Protein AF-A0A0X3PF46-F1 (afdb_monomer)

Mean predicted aligned error: 11.23 Å

Nearest PDB structures (foldseek):
  5nkk-assembly1_A  TM=7.892E-01  e=3.252E-09  Caenorhabditis elegans
  6syt-assembly1_B  TM=8.519E-01  e=9.024E-09  Homo sapiens
  7pw5-assembly1_B  TM=8.215E-01  e=1.602E-08  Homo sapiens
  6l54-assembly1_B  TM=8.457E-01  e=4.446E-08  Homo sapiens
  6z3r-assembly1_B  TM=7.872E-01  e=9.559E-08  Homo sapiens

pLDDT: mean 72.91, std 14.61, range [31.03, 90.81]

Organism: Schistocephalus solidus (NCBI:txid70667)

InterPro domains:
  IPR019354 Nonsense-mediated mRNA decay factor SMG8-like [PF10220] (26-188)
  IPR019354 Nonsense-mediated mRNA decay factor SMG8-like [PTHR13091] (25-186)

Structure (mmCIF, N/CA/C/O backbone):
data_AF-A0A0X3PF46-F1
#
_entry.id   AF-A0A0X3PF46-F1
#
loop_
_atom_site.group_PDB
_atom_site.id
_atom_site.type_symbol
_atom_site.label_atom_id
_atom_site.label_alt_id
_atom_site.label_comp_id
_atom_site.label_asym_id
_atom_site.label_entity_id
_atom_site.label_seq_id
_atom_site.pdbx_PDB_ins_code
_atom_site.Cartn_x
_atom_site.Cartn_y
_atom_site.Cartn_z
_atom_site.occupancy
_atom_site.B_iso_or_equiv
_atom_site.auth_seq_id
_atom_site.auth_comp_id
_atom_site.auth_asym_id
_atom_site.auth_atom_id
_atom_site.pdbx_PDB_model_num
ATOM 1 N N . MET A 1 1 ? -2.002 29.383 -2.198 1.00 31.03 1 MET A N 1
ATOM 2 C CA . MET A 1 1 ? -3.405 28.992 -1.943 1.00 31.03 1 MET A CA 1
ATOM 3 C C . MET A 1 1 ? -3.390 27.573 -1.403 1.00 31.03 1 MET A C 1
ATOM 5 O O . MET A 1 1 ? -2.895 26.698 -2.099 1.00 31.03 1 MET A O 1
ATOM 9 N N . ALA A 1 2 ? -3.803 27.368 -0.151 1.00 35.34 2 ALA A N 1
ATOM 10 C CA . ALA A 1 2 ? -3.813 26.045 0.469 1.00 35.34 2 ALA A CA 1
ATOM 11 C C . ALA A 1 2 ? -4.861 25.172 -0.231 1.00 35.34 2 ALA A C 1
ATOM 13 O O . ALA A 1 2 ? -6.044 25.511 -0.248 1.00 35.34 2 ALA A O 1
ATOM 14 N N . THR A 1 3 ? -4.416 24.088 -0.859 1.00 41.53 3 THR A N 1
ATOM 15 C CA . THR A 1 3 ? -5.296 23.067 -1.423 1.00 41.53 3 THR A CA 1
ATOM 16 C C . THR A 1 3 ? -6.167 22.500 -0.299 1.00 41.53 3 THR A C 1
ATOM 18 O O . THR A 1 3 ? -5.638 22.190 0.771 1.00 41.53 3 THR A O 1
ATOM 21 N N . PRO A 1 4 ? -7.490 22.373 -0.490 1.00 45.03 4 PRO A N 1
ATOM 22 C CA . PRO A 1 4 ? -8.362 21.807 0.532 1.00 45.03 4 PRO A CA 1
ATOM 23 C C . PRO A 1 4 ? -7.879 20.398 0.899 1.00 45.03 4 PRO A C 1
ATOM 25 O O . PRO A 1 4 ? -7.810 19.510 0.051 1.00 45.03 4 PRO A O 1
ATOM 28 N N . ALA A 1 5 ? -7.525 20.203 2.174 1.00 50.03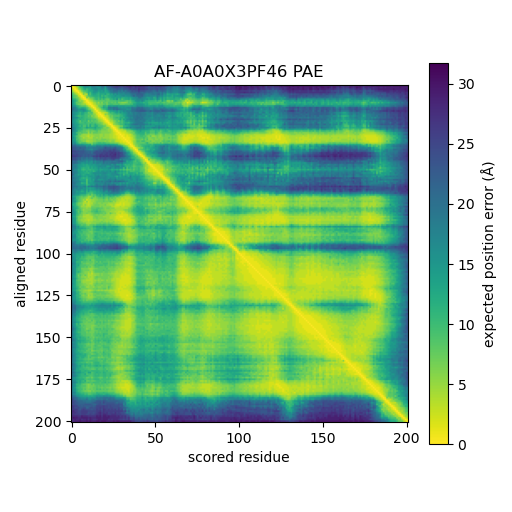 5 ALA A N 1
ATOM 29 C CA . ALA A 1 5 ? -7.005 18.936 2.696 1.00 50.03 5 ALA A CA 1
ATOM 30 C C . ALA A 1 5 ? -8.032 17.790 2.615 1.00 50.03 5 ALA A C 1
ATOM 32 O O . ALA A 1 5 ? -7.656 16.622 2.667 1.00 50.03 5 ALA A O 1
ATOM 33 N N . TYR A 1 6 ? -9.318 18.128 2.465 1.00 50.69 6 TYR A N 1
ATOM 34 C CA . TYR A 1 6 ? -10.429 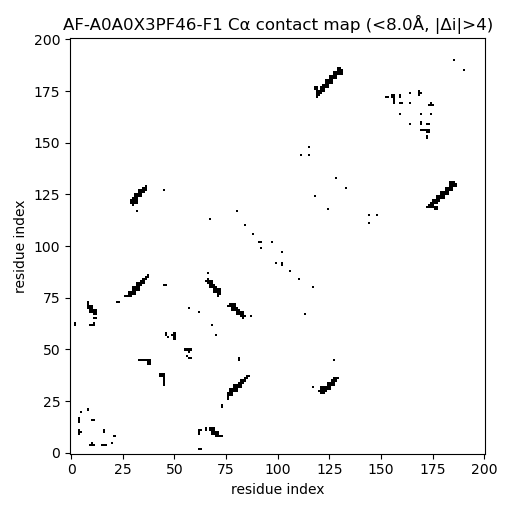17.194 2.353 1.00 50.69 6 TYR A CA 1
ATOM 35 C C . TYR A 1 6 ? -11.394 17.625 1.240 1.00 50.69 6 TYR A C 1
ATOM 37 O O . TYR A 1 6 ? -12.038 18.669 1.338 1.00 50.69 6 TYR A O 1
ATOM 45 N N . CYS A 1 7 ? -11.524 16.808 0.192 1.00 56.03 7 CYS A N 1
ATOM 46 C CA . CYS A 1 7 ? -12.483 17.024 -0.898 1.00 56.03 7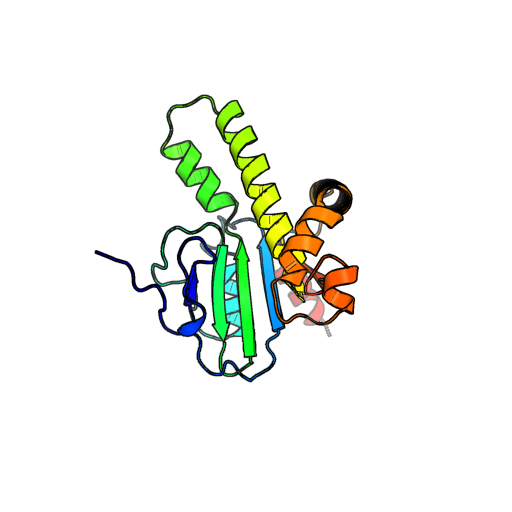 CYS A CA 1
ATOM 47 C C . CYS A 1 7 ? -13.290 15.752 -1.150 1.00 56.03 7 CYS A C 1
ATOM 49 O O . CYS A 1 7 ? -12.811 14.827 -1.806 1.00 56.03 7 CYS A O 1
ATOM 51 N N . GLY A 1 8 ? -14.518 15.698 -0.624 1.00 59.69 8 GLY A N 1
AT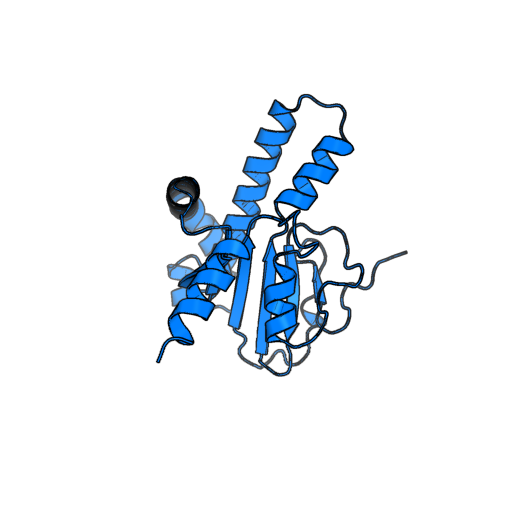OM 52 C CA . GLY A 1 8 ? -15.454 14.600 -0.889 1.00 59.69 8 GLY A CA 1
ATOM 53 C C . GLY A 1 8 ? -14.922 13.218 -0.490 1.00 59.69 8 GLY A C 1
ATOM 54 O O . GLY A 1 8 ? -15.038 12.281 -1.273 1.00 59.69 8 GLY A O 1
ATOM 55 N N . GLY A 1 9 ? -14.281 13.101 0.680 1.00 60.66 9 GLY A N 1
ATOM 56 C CA . GLY A 1 9 ? -13.688 11.846 1.166 1.00 60.66 9 GLY A CA 1
ATOM 57 C C . GLY A 1 9 ? -12.203 11.667 0.841 1.00 60.66 9 GLY A C 1
ATOM 58 O O . GLY A 1 9 ? -11.569 10.778 1.398 1.00 60.6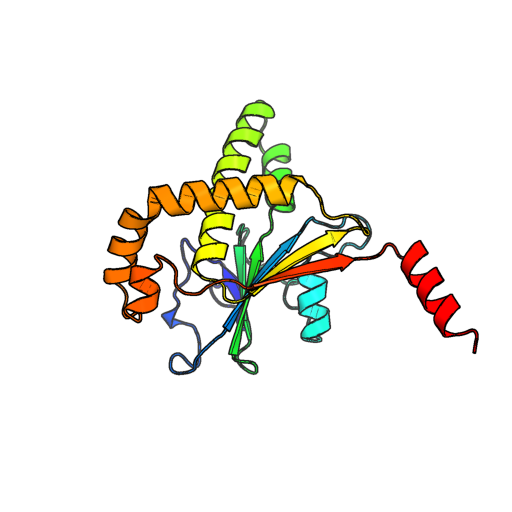6 9 GLY A O 1
ATOM 59 N N . ARG A 1 10 ? -11.619 12.497 -0.027 1.00 69.81 10 ARG A N 1
ATOM 60 C CA . ARG A 1 10 ? -10.208 12.392 -0.436 1.00 69.81 10 ARG A CA 1
ATOM 61 C C . ARG A 1 10 ? -9.290 13.087 0.550 1.00 69.81 10 ARG A C 1
ATOM 63 O O . ARG A 1 10 ? -9.638 14.162 1.036 1.00 69.81 10 ARG A O 1
ATOM 70 N N . PHE A 1 11 ? -8.120 12.508 0.781 1.00 69.38 11 PHE A N 1
ATOM 71 C CA . PHE A 1 11 ? -7.109 13.090 1.644 1.00 69.38 11 PHE A CA 1
ATOM 72 C C . PHE A 1 11 ? -5.688 12.681 1.250 1.00 69.38 11 PHE A C 1
ATOM 74 O O . PHE A 1 11 ? -5.465 11.524 0.894 1.00 69.38 11 PHE A O 1
ATOM 81 N N . PRO A 1 12 ? -4.699 13.584 1.333 1.00 65.44 12 PRO A N 1
ATOM 82 C CA . PRO A 1 12 ? -3.305 13.174 1.262 1.00 65.44 12 PRO A CA 1
ATOM 83 C C . PRO A 1 12 ? -2.958 12.392 2.534 1.00 65.44 12 PRO A C 1
ATOM 85 O O . PRO A 1 12 ? -3.294 12.804 3.639 1.00 65.44 12 PRO A O 1
ATOM 88 N N . VAL A 1 13 ? -2.280 11.256 2.415 1.00 65.19 13 VAL A N 1
ATOM 89 C CA . VAL A 1 13 ? -1.640 10.641 3.591 1.00 65.19 13 VAL A CA 1
ATOM 90 C C . VAL A 1 13 ? -0.437 11.529 3.968 1.00 65.19 13 VAL A C 1
ATOM 92 O O . VAL A 1 13 ? 0.139 12.114 3.054 1.00 65.19 13 VAL A O 1
ATOM 95 N N . PRO A 1 14 ? -0.111 11.715 5.270 1.00 56.75 14 PRO A N 1
ATOM 96 C CA . PRO A 1 14 ? 0.851 12.674 5.830 1.00 56.75 14 PRO A CA 1
ATOM 97 C C . PRO A 1 14 ? 1.986 13.183 4.918 1.00 56.75 14 PRO A C 1
ATOM 99 O O . PRO A 1 14 ? 2.581 12.407 4.171 1.00 56.75 14 PRO A O 1
ATOM 102 N N . PRO A 1 15 ? 2.344 14.478 5.053 1.00 47.72 15 PRO A N 1
ATOM 103 C CA . PRO A 1 15 ? 2.563 15.060 6.385 1.00 47.72 15 PRO A CA 1
ATOM 104 C C . PRO A 1 15 ? 1.459 15.960 6.975 1.00 47.72 15 PRO A C 1
ATOM 106 O O . PRO A 1 15 ? 1.610 16.363 8.120 1.00 47.72 15 PRO A O 1
ATOM 109 N N . ALA A 1 16 ? 0.352 16.268 6.287 1.00 52.47 16 ALA A N 1
ATOM 110 C CA . ALA A 1 16 ? -0.551 17.348 6.735 1.00 52.47 16 ALA A CA 1
ATOM 111 C C . ALA A 1 16 ? -2.059 17.027 6.725 1.00 52.47 16 ALA A C 1
ATOM 113 O O . ALA A 1 16 ? -2.867 17.921 6.477 1.00 52.47 16 ALA A O 1
ATOM 114 N N . PHE A 1 17 ? -2.468 15.777 6.967 1.00 58.25 17 PHE A N 1
ATOM 115 C CA . PHE A 1 17 ? -3.898 15.450 7.014 1.00 58.25 17 PHE A CA 1
ATOM 116 C C . PHE A 1 17 ? -4.443 15.317 8.431 1.00 58.25 17 PHE A C 1
ATOM 118 O O . PHE A 1 17 ? -3.982 14.491 9.221 1.00 58.25 17 PHE A O 1
ATOM 125 N N . ASP A 1 18 ? -5.461 16.126 8.719 1.00 58.38 18 ASP A N 1
ATOM 126 C CA . ASP A 1 18 ? -6.194 16.092 9.972 1.00 58.38 18 ASP A CA 1
ATOM 127 C C . ASP A 1 18 ? -7.323 15.052 9.910 1.00 58.38 18 ASP A C 1
ATOM 129 O O . ASP A 1 18 ? -8.396 15.275 9.342 1.00 58.38 18 ASP A O 1
ATOM 133 N N . PHE A 1 19 ? -7.091 13.900 10.542 1.00 61.47 19 PHE A N 1
ATOM 134 C CA . PHE A 1 19 ? -8.082 12.831 10.674 1.00 61.47 19 PHE A CA 1
ATOM 135 C C . PHE A 1 19 ? -9.326 13.253 11.483 1.00 61.47 19 PHE A C 1
ATOM 137 O O . PHE A 1 19 ? -10.338 12.548 11.458 1.00 61.47 19 PHE A O 1
ATOM 144 N N . VAL A 1 20 ? -9.307 14.408 12.168 1.00 59.00 20 VAL A N 1
ATOM 145 C CA . VAL A 1 20 ? -10.488 14.988 12.830 1.00 59.00 20 VAL A CA 1
ATOM 146 C C . VAL A 1 20 ? -11.565 15.379 11.811 1.00 59.00 20 VAL A C 1
ATOM 148 O O . VAL A 1 20 ? -12.743 15.384 12.176 1.00 59.00 20 VAL A O 1
ATOM 151 N N . LEU A 1 21 ? -11.198 15.618 10.549 1.00 60.66 21 LEU A N 1
ATOM 152 C CA . LEU A 1 21 ? -12.120 15.980 9.468 1.00 60.66 21 LEU A CA 1
ATOM 153 C C . LEU A 1 21 ? -12.899 14.788 8.890 1.00 60.66 21 LEU A C 1
ATOM 155 O O . LEU A 1 21 ? -13.849 14.994 8.134 1.00 60.66 21 LEU A O 1
ATOM 159 N N . LEU A 1 22 ? -12.533 13.544 9.225 1.00 64.44 22 LEU A N 1
ATOM 160 C CA . LEU A 1 22 ? -13.244 12.374 8.710 1.00 64.44 22 LEU A CA 1
ATOM 161 C C . LEU A 1 22 ? -14.614 12.207 9.399 1.00 64.44 22 LEU A C 1
ATOM 163 O O . LEU A 1 22 ? -14.687 12.181 10.636 1.00 64.44 22 LEU A O 1
ATOM 167 N N . PRO A 1 23 ? -15.708 12.055 8.630 1.00 61.94 23 PRO A N 1
ATOM 168 C CA . PRO A 1 23 ? -17.024 11.758 9.187 1.00 61.94 23 PRO A CA 1
ATOM 169 C C . PRO A 1 23 ? -17.068 10.331 9.770 1.00 61.94 23 PRO A C 1
ATOM 171 O O . PRO A 1 23 ? -16.300 9.462 9.372 1.00 61.94 23 PRO A O 1
ATOM 174 N N . LEU A 1 24 ? -17.993 10.071 10.705 1.00 64.88 24 LEU A N 1
ATOM 175 C CA . LEU A 1 24 ? -18.288 8.731 11.260 1.00 64.88 24 LEU A CA 1
ATOM 176 C C . LEU A 1 24 ? -17.134 8.033 12.026 1.00 64.88 24 LEU A C 1
ATOM 178 O O . LEU A 1 24 ? -16.982 6.816 11.955 1.00 64.88 24 LEU A O 1
ATOM 182 N N . LYS A 1 25 ? -16.390 8.781 12.854 1.00 65.75 25 LYS A N 1
ATOM 183 C CA . LYS A 1 25 ? -15.233 8.315 13.663 1.00 65.75 25 LYS A CA 1
ATOM 184 C C . LYS A 1 25 ? -15.459 7.072 14.536 1.00 65.75 25 LYS A C 1
ATOM 186 O O . LYS A 1 25 ? -14.502 6.416 14.929 1.00 65.75 25 LYS A O 1
ATOM 191 N N . THR A 1 26 ? -16.704 6.773 14.892 1.00 67.38 26 THR A N 1
ATOM 192 C CA . THR A 1 26 ? -17.061 5.653 15.778 1.00 67.38 26 THR A CA 1
ATOM 193 C C . THR A 1 26 ? -17.240 4.330 15.039 1.00 67.38 26 THR A C 1
ATOM 195 O O . THR A 1 26 ? -17.328 3.279 15.676 1.00 67.38 26 THR A O 1
ATOM 198 N N . LYS A 1 27 ? -17.305 4.348 13.703 1.00 74.12 27 LYS A N 1
ATOM 199 C CA . LYS A 1 27 ? -17.489 3.139 12.903 1.00 74.12 27 LYS A CA 1
ATOM 200 C C . LYS A 1 27 ? -16.153 2.466 12.607 1.00 74.12 27 LYS A C 1
ATOM 202 O O . LYS A 1 27 ? -15.134 3.110 12.377 1.00 74.12 27 LYS A O 1
ATOM 207 N N . LYS A 1 28 ? -16.173 1.132 12.605 1.00 79.62 28 LYS A N 1
ATOM 208 C CA . LYS A 1 28 ? -15.028 0.324 12.181 1.00 79.62 28 LYS A CA 1
ATOM 209 C C . LYS A 1 28 ? -14.858 0.474 10.672 1.00 79.62 28 LYS A C 1
ATOM 211 O O . LYS A 1 28 ? -15.825 0.304 9.934 1.00 79.62 28 LYS A O 1
ATOM 216 N N . VAL A 1 29 ? -13.632 0.743 10.245 1.00 83.00 29 VAL A N 1
ATOM 217 C CA . VAL A 1 29 ? -13.265 0.910 8.836 1.00 83.00 29 VAL A CA 1
ATOM 218 C C . VAL A 1 29 ? -12.251 -0.149 8.426 1.00 83.00 29 VAL A C 1
ATOM 220 O O . VAL A 1 29 ? -11.429 -0.572 9.242 1.00 83.00 29 VAL A O 1
ATOM 223 N N . ALA A 1 30 ? -12.290 -0.568 7.163 1.00 85.44 30 ALA A N 1
ATOM 224 C CA . ALA A 1 30 ? -11.242 -1.400 6.582 1.00 85.44 30 ALA A CA 1
ATOM 225 C C . ALA A 1 30 ? -10.363 -0.568 5.644 1.00 85.44 30 ALA A C 1
ATOM 227 O O . ALA A 1 30 ? -10.850 0.272 4.891 1.00 85.44 30 ALA A O 1
ATOM 228 N N . VAL A 1 31 ?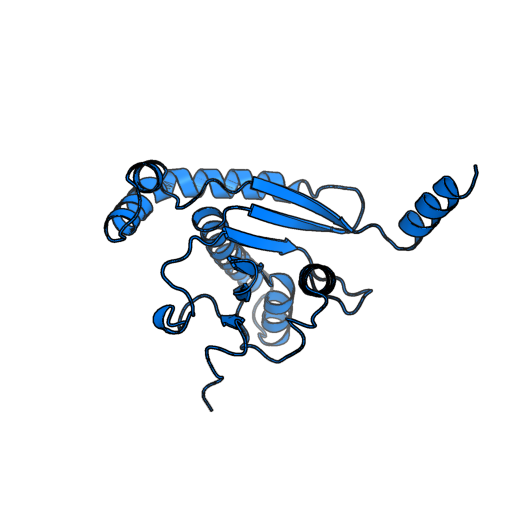 -9.055 -0.818 5.699 1.00 87.00 31 VAL A N 1
ATOM 229 C CA . VAL A 1 31 ? -8.051 -0.101 4.902 1.00 87.00 31 VAL A CA 1
ATOM 230 C C . VAL A 1 31 ? -7.568 -1.004 3.773 1.00 87.00 31 VAL A C 1
ATOM 232 O O . VAL A 1 31 ? -7.070 -2.106 4.027 1.00 87.00 31 VAL A O 1
ATOM 235 N N . VAL A 1 32 ? -7.717 -0.528 2.543 1.00 87.88 32 VAL A N 1
ATOM 236 C CA . VAL A 1 32 ? -7.342 -1.208 1.306 1.00 87.88 32 VAL A CA 1
ATOM 237 C C . VAL A 1 32 ? -6.272 -0.379 0.606 1.00 87.88 32 VAL A C 1
ATOM 239 O O . VAL A 1 32 ? -6.548 0.707 0.103 1.00 87.88 32 VAL A O 1
ATOM 242 N N . SER A 1 33 ? -5.048 -0.890 0.547 1.00 88.38 33 SER A N 1
ATOM 243 C CA . SER A 1 33 ? -3.980 -0.269 -0.235 1.00 88.38 33 SER A CA 1
ATOM 244 C C . SER A 1 33 ? -3.896 -0.849 -1.629 1.00 88.38 33 SER A C 1
ATOM 246 O O . SER A 1 33 ? -4.063 -2.050 -1.818 1.00 88.38 33 SER A O 1
ATOM 248 N N . ILE A 1 34 ? -3.589 0.001 -2.598 1.00 84.56 34 ILE A N 1
ATOM 249 C CA . ILE A 1 34 ? -3.405 -0.364 -3.995 1.00 84.56 34 ILE A CA 1
ATOM 250 C C . ILE A 1 34 ? -2.008 0.069 -4.419 1.00 84.56 34 ILE A C 1
ATOM 252 O O . ILE A 1 34 ? -1.641 1.239 -4.320 1.00 84.56 34 ILE A O 1
ATOM 256 N N . ILE A 1 35 ? -1.241 -0.909 -4.882 1.00 84.00 35 ILE A N 1
ATOM 257 C CA . ILE A 1 35 ? 0.122 -0.777 -5.384 1.00 84.00 35 ILE A CA 1
ATOM 258 C C . ILE A 1 35 ? 0.087 -1.262 -6.827 1.00 84.00 35 ILE A C 1
ATOM 260 O O . ILE A 1 35 ? -0.400 -2.355 -7.090 1.00 84.00 35 ILE A O 1
ATOM 264 N N . GLY A 1 36 ? 0.603 -0.500 -7.779 1.00 71.25 36 GLY A N 1
ATOM 265 C CA . GLY A 1 36 ? 0.693 -0.989 -9.150 1.00 71.25 36 GLY A CA 1
ATOM 266 C C . GLY A 1 36 ? 1.447 -0.047 -10.061 1.00 71.25 36 GLY A C 1
ATOM 267 O O . GLY A 1 36 ? 1.604 1.131 -9.750 1.00 71.25 36 GLY A O 1
ATOM 268 N N . SER A 1 37 ? 1.918 -0.592 -11.178 1.00 60.62 37 SER A N 1
ATOM 269 C CA . SER A 1 37 ? 2.590 0.183 -12.215 1.00 60.62 37 SER A CA 1
ATOM 270 C C . SER A 1 37 ? 1.588 1.036 -12.994 1.00 60.62 37 SER A C 1
ATOM 272 O O . SER A 1 37 ? 0.464 0.602 -13.262 1.00 60.62 37 SER A O 1
ATOM 274 N N . TRP A 1 38 ? 2.011 2.238 -13.382 1.00 53.12 38 TRP A N 1
ATOM 275 C CA . TRP A 1 38 ? 1.291 3.083 -14.331 1.00 53.12 38 TRP A CA 1
ATOM 276 C C . TRP A 1 38 ? 1.123 2.377 -15.680 1.00 53.12 38 TRP A C 1
ATOM 278 O O . TRP A 1 38 ? 2.057 1.739 -16.165 1.00 53.12 38 TRP A O 1
ATOM 288 N N . ASP A 1 39 ? -0.066 2.493 -16.272 1.00 51.69 39 ASP A N 1
ATOM 289 C CA . ASP A 1 39 ? -0.326 2.058 -17.642 1.00 51.69 39 ASP A CA 1
ATOM 290 C C . ASP A 1 39 ? -0.311 3.268 -18.571 1.00 51.69 39 ASP A C 1
ATOM 292 O O . ASP A 1 39 ? -1.169 4.150 -18.482 1.00 51.69 39 ASP A O 1
ATOM 296 N N . SER A 1 40 ? 0.671 3.305 -19.468 1.00 43.06 40 SER A N 1
ATOM 297 C CA . SER A 1 40 ? 0.763 4.322 -20.512 1.00 43.06 40 SER A CA 1
ATOM 298 C C . SER A 1 40 ? -0.248 4.105 -21.642 1.00 43.06 40 SER A C 1
ATOM 300 O O . SER A 1 40 ? -0.545 5.055 -22.361 1.00 43.06 40 SER A O 1
ATOM 302 N N . LEU A 1 41 ? -0.801 2.896 -21.802 1.00 39.84 41 LEU A N 1
ATOM 303 C CA . LEU A 1 41 ? -1.639 2.531 -22.947 1.00 39.84 41 LEU A CA 1
ATOM 304 C C . LEU A 1 41 ? -3.115 2.908 -22.764 1.00 39.84 41 LEU A C 1
ATOM 306 O O . LEU A 1 41 ? -3.788 3.181 -23.755 1.00 39.84 41 LEU A O 1
ATOM 310 N N . THR A 1 42 ? -3.631 2.960 -21.531 1.00 43.88 42 THR A N 1
ATOM 311 C CA . THR A 1 42 ? -5.050 3.279 -21.273 1.00 43.88 42 THR A CA 1
ATOM 312 C C . THR A 1 42 ? -5.311 4.680 -20.720 1.00 43.88 42 THR A C 1
ATOM 314 O O . THR A 1 42 ? -6.452 4.956 -20.355 1.00 43.88 42 THR A O 1
ATOM 317 N N . CYS A 1 43 ? -4.304 5.565 -20.619 1.00 39.72 43 CYS A N 1
ATOM 318 C CA . CYS A 1 43 ? -4.434 6.852 -19.904 1.00 39.72 43 CYS A CA 1
ATOM 319 C C . CYS A 1 43 ? -5.156 6.655 -18.551 1.00 39.72 43 CYS A C 1
ATOM 321 O O . CYS A 1 43 ? -6.091 7.363 -18.180 1.00 39.72 43 CYS A O 1
ATOM 323 N N . GLY A 1 44 ? -4.816 5.557 -17.875 1.00 48.38 44 GLY A N 1
ATOM 324 C CA . GLY A 1 44 ? -5.658 4.970 -16.851 1.00 48.38 44 GLY A CA 1
ATOM 325 C C . GLY A 1 44 ? -4.819 4.464 -15.711 1.00 48.38 44 GLY A C 1
ATOM 326 O O . GLY A 1 44 ? -4.322 3.341 -15.750 1.00 48.38 44 GLY A O 1
ATOM 327 N N . SER A 1 45 ? -4.660 5.301 -14.688 1.00 53.69 45 SER A N 1
ATOM 328 C CA . SER A 1 45 ? -3.909 4.915 -13.499 1.00 53.69 45 SER A CA 1
ATOM 329 C C . SER A 1 45 ? -4.598 3.742 -12.778 1.00 53.69 45 SER A C 1
ATOM 331 O O . SER A 1 45 ? -5.743 3.373 -13.067 1.00 53.69 45 SER A O 1
ATOM 333 N N . THR A 1 46 ? -3.927 3.154 -11.785 1.00 54.22 46 THR A N 1
ATOM 334 C CA . THR A 1 46 ? -4.534 2.189 -10.847 1.00 54.22 46 THR A CA 1
ATOM 335 C C . THR A 1 46 ? -5.844 2.700 -10.216 1.00 54.22 46 THR A C 1
ATOM 337 O O . THR A 1 46 ? -6.650 1.890 -9.758 1.00 54.22 46 THR A O 1
ATOM 340 N N . SER A 1 47 ? -6.108 4.011 -10.290 1.00 56.41 47 SER A N 1
ATOM 341 C CA . SER A 1 47 ? -7.378 4.658 -9.963 1.00 56.41 47 SER A CA 1
ATOM 342 C C . SER A 1 47 ? -8.584 4.074 -10.688 1.00 56.41 47 SER A C 1
ATOM 344 O O . SER A 1 47 ? -9.615 3.904 -10.048 1.00 56.41 47 SER A O 1
ATOM 346 N N . GLN A 1 48 ? -8.477 3.708 -11.972 1.00 61.16 48 GLN A N 1
ATOM 347 C CA . GLN A 1 48 ? -9.626 3.240 -12.760 1.00 61.16 48 GLN A CA 1
ATOM 348 C C . GLN A 1 48 ? -10.279 1.990 -12.160 1.00 61.16 48 GLN A C 1
ATOM 350 O O . GLN A 1 48 ? -11.471 1.772 -12.326 1.00 61.16 48 GLN A O 1
ATOM 355 N N . LEU A 1 49 ? -9.524 1.168 -11.426 1.00 60.28 49 LEU A N 1
ATOM 356 C CA . LEU A 1 49 ? -10.084 0.008 -10.729 1.00 60.28 49 LEU A CA 1
ATOM 357 C C . LEU A 1 49 ? -11.035 0.426 -9.611 1.00 60.28 49 LEU A C 1
ATOM 359 O O . LEU A 1 49 ? -12.114 -0.143 -9.467 1.00 60.28 49 LEU A O 1
ATOM 363 N N . ILE A 1 50 ? -10.629 1.430 -8.838 1.00 60.81 50 ILE A N 1
ATOM 364 C CA . ILE A 1 50 ? -11.440 1.998 -7.765 1.00 60.81 50 ILE A CA 1
ATOM 365 C C . ILE A 1 50 ? -12.625 2.744 -8.376 1.00 60.81 50 ILE A C 1
ATOM 367 O O . ILE A 1 50 ? -13.740 2.617 -7.891 1.00 60.81 50 ILE A O 1
ATOM 371 N N . GLU A 1 51 ? -12.405 3.476 -9.467 1.00 66.38 51 GLU A N 1
ATOM 372 C CA . GLU A 1 51 ? -13.453 4.232 -10.153 1.00 66.38 51 GLU A CA 1
ATOM 373 C C . GLU A 1 51 ? -14.511 3.322 -10.777 1.00 66.38 51 GLU A C 1
ATOM 375 O O . GLU A 1 51 ? -15.700 3.588 -10.628 1.00 66.38 51 GLU A O 1
ATOM 380 N N . ASN A 1 52 ? -14.099 2.206 -11.382 1.00 59.56 52 ASN A N 1
ATOM 381 C CA . ASN A 1 52 ? -15.006 1.181 -11.895 1.00 59.56 52 ASN A CA 1
ATOM 382 C C . ASN A 1 52 ? -15.757 0.478 -10.758 1.00 59.56 52 ASN A C 1
ATOM 384 O O . ASN A 1 52 ? -16.957 0.243 -10.872 1.00 59.56 52 ASN A O 1
ATOM 388 N N . PHE A 1 53 ? -15.076 0.168 -9.648 1.00 58.00 53 PHE A N 1
ATOM 389 C CA . PHE A 1 53 ? -15.712 -0.451 -8.483 1.00 58.00 53 PHE A CA 1
ATOM 390 C C . PHE A 1 53 ? -16.732 0.481 -7.813 1.00 58.00 53 PHE A C 1
ATOM 392 O O . PHE A 1 53 ? -17.798 0.041 -7.389 1.00 58.00 53 PHE A O 1
ATOM 399 N N . LEU A 1 54 ? -16.412 1.772 -7.723 1.00 57.94 54 LEU A N 1
ATOM 400 C CA . LEU A 1 54 ? -17.258 2.789 -7.100 1.00 57.94 54 LEU A CA 1
ATOM 401 C C . LEU A 1 54 ? -18.244 3.442 -8.078 1.00 57.94 54 LEU A C 1
ATOM 403 O O . LEU A 1 54 ? -19.059 4.249 -7.636 1.00 57.94 54 LEU A O 1
ATOM 407 N N . GLN A 1 55 ? -18.160 3.125 -9.376 1.00 55.59 55 GLN A N 1
ATOM 408 C CA . GLN A 1 55 ? -18.892 3.784 -10.469 1.00 55.59 55 GLN A CA 1
ATOM 409 C C . GLN A 1 55 ? -18.808 5.325 -10.410 1.00 55.59 55 GLN A C 1
ATOM 411 O O . GLN A 1 55 ? -19.748 6.035 -10.762 1.00 55.59 55 GLN A O 1
ATOM 416 N N . LYS A 1 56 ? -17.685 5.862 -9.916 1.00 57.03 56 LYS A N 1
ATOM 417 C CA . LYS A 1 56 ? -17.449 7.298 -9.687 1.00 57.03 56 LYS A CA 1
ATOM 418 C C . LYS A 1 56 ? -16.015 7.636 -10.092 1.00 57.03 56 LYS A C 1
ATOM 420 O O . LYS A 1 56 ? -15.103 6.896 -9.746 1.00 57.03 56 LYS A O 1
ATOM 425 N N . SER A 1 57 ? -15.779 8.771 -10.756 1.00 54.25 57 SER A N 1
ATOM 426 C CA . SER A 1 57 ? -14.418 9.243 -11.068 1.00 54.25 57 SER A CA 1
ATOM 427 C C . SER A 1 57 ? -13.765 9.876 -9.826 1.00 54.25 57 SER A C 1
ATOM 429 O O . SER A 1 57 ? -13.851 11.082 -9.561 1.00 54.25 57 SER A O 1
ATOM 431 N N . VAL A 1 58 ? -13.198 9.019 -8.982 1.00 55.53 58 VAL A N 1
ATOM 432 C CA . VAL A 1 58 ? -12.654 9.337 -7.658 1.00 55.53 58 VAL A CA 1
ATOM 433 C C . VAL A 1 58 ? -11.254 9.968 -7.705 1.00 55.53 58 VAL A C 1
ATOM 435 O O . VAL A 1 58 ? -10.867 10.627 -6.747 1.00 55.53 58 VAL A O 1
ATOM 438 N N . PHE A 1 59 ? -10.507 9.873 -8.805 1.00 56.84 59 PHE A N 1
ATOM 439 C CA . PHE A 1 59 ? -9.119 10.363 -8.872 1.00 56.84 59 PHE A CA 1
ATOM 440 C C . PHE A 1 59 ? -8.855 11.354 -10.014 1.00 56.84 59 PHE A C 1
ATOM 442 O O . PHE A 1 59 ? -7.718 11.782 -10.197 1.00 56.84 59 PHE A O 1
ATOM 449 N N . SER A 1 60 ? -9.898 11.766 -10.741 1.00 51.59 60 SER A N 1
ATOM 450 C CA . SER A 1 60 ? -9.832 12.705 -11.873 1.00 51.59 60 SER A CA 1
ATOM 451 C C . SER A 1 60 ? -9.728 14.193 -11.499 1.00 51.59 60 SER A C 1
ATOM 453 O O . SER A 1 60 ? -9.549 15.026 -12.382 1.00 51.59 60 SER A O 1
ATOM 455 N N . LEU A 1 61 ? -9.833 14.555 -10.213 1.00 45.00 61 LEU A N 1
ATOM 456 C CA . LEU A 1 61 ? -9.716 15.951 -9.752 1.00 45.00 61 LEU A CA 1
ATOM 457 C C . LEU A 1 61 ? -8.374 16.155 -9.034 1.00 45.00 61 LEU A C 1
ATOM 459 O O . LEU A 1 61 ? -7.934 15.234 -8.340 1.00 45.00 61 LEU A O 1
ATOM 463 N N . PRO A 1 62 ? -7.742 17.339 -9.156 1.00 45.53 62 PRO A N 1
ATOM 464 C CA . PRO A 1 62 ? -6.391 17.593 -8.666 1.00 45.53 62 PRO A CA 1
ATOM 465 C C . PRO A 1 62 ? -6.355 17.567 -7.134 1.00 45.53 62 PRO A C 1
ATOM 467 O O . PRO A 1 62 ? -6.572 18.572 -6.462 1.00 45.53 62 PRO A O 1
ATOM 470 N N . CYS A 1 63 ? -6.089 16.394 -6.564 1.00 46.22 63 CYS A N 1
ATOM 471 C CA . CYS A 1 63 ? -5.619 16.274 -5.192 1.00 46.22 63 CYS A CA 1
ATOM 472 C C . CYS A 1 63 ? -4.103 16.515 -5.199 1.00 46.22 63 CYS A C 1
ATOM 474 O O . CYS A 1 63 ? -3.434 16.160 -6.171 1.00 46.22 63 CYS A O 1
ATOM 476 N N . GLY A 1 64 ? -3.570 17.164 -4.158 1.00 53.12 64 GLY A N 1
ATOM 477 C CA . GLY A 1 64 ? -2.169 17.595 -4.112 1.00 53.12 64 GLY A CA 1
ATOM 478 C C . GLY A 1 64 ? -1.179 16.482 -4.480 1.00 53.12 64 GLY A C 1
ATOM 479 O O . GLY A 1 64 ? -1.437 15.307 -4.201 1.00 53.12 64 GLY A O 1
ATOM 480 N N . LYS A 1 65 ? -0.051 16.865 -5.103 1.00 59.31 65 LYS A N 1
ATOM 481 C CA . LYS A 1 65 ? 1.066 15.970 -5.448 1.00 59.31 65 LYS A CA 1
ATOM 482 C C . LYS A 1 65 ? 1.548 15.259 -4.176 1.00 59.31 65 LYS A C 1
ATOM 484 O O . LYS A 1 65 ? 2.320 15.809 -3.401 1.00 59.31 65 LYS A O 1
ATOM 489 N N . SER A 1 66 ? 1.022 14.069 -3.923 1.00 65.50 66 SER A N 1
ATOM 490 C CA . SER A 1 66 ? 1.345 13.236 -2.770 1.00 65.50 66 SER A CA 1
ATOM 491 C C . SER A 1 66 ? 1.559 11.817 -3.268 1.00 65.50 66 SER A C 1
ATOM 493 O O . SER A 1 66 ? 0.808 11.327 -4.113 1.00 65.50 66 SER A O 1
ATOM 495 N N . VAL A 1 67 ? 2.607 11.175 -2.755 1.00 75.00 67 VAL A N 1
ATOM 496 C CA . VAL A 1 67 ? 3.016 9.828 -3.175 1.00 75.00 67 VAL A CA 1
ATOM 497 C C . VAL A 1 67 ? 1.944 8.789 -2.813 1.00 75.00 67 VAL A C 1
ATOM 499 O O . VAL A 1 67 ? 1.732 7.818 -3.539 1.00 75.00 67 VAL A O 1
ATOM 502 N N . ILE A 1 68 ? 1.220 9.012 -1.709 1.00 79.62 68 ILE A N 1
ATOM 503 C CA . ILE A 1 68 ? 0.078 8.195 -1.296 1.00 79.62 68 ILE A CA 1
ATOM 504 C C . ILE A 1 68 ? -1.181 9.061 -1.260 1.00 79.62 68 ILE A C 1
ATOM 506 O O . ILE A 1 68 ? -1.302 9.972 -0.438 1.00 79.62 68 ILE A O 1
ATOM 510 N N . GLN A 1 69 ? -2.152 8.714 -2.100 1.00 78.56 69 GLN A N 1
ATOM 511 C CA . GLN A 1 69 ? -3.470 9.339 -2.103 1.00 78.56 69 GLN A CA 1
ATOM 512 C C . GLN A 1 69 ? -4.479 8.479 -1.346 1.00 78.56 69 GLN A C 1
ATOM 514 O O . GLN A 1 69 ? -4.653 7.298 -1.641 1.00 78.56 69 GLN A O 1
ATOM 519 N N . GLY A 1 70 ? -5.152 9.077 -0.370 1.00 78.31 70 GLY A N 1
ATOM 520 C CA . GLY A 1 70 ? -6.216 8.463 0.411 1.00 78.31 70 GLY A CA 1
ATOM 521 C C . GLY A 1 70 ? -7.604 8.834 -0.109 1.00 78.31 70 GLY A C 1
ATOM 522 O O . GLY A 1 70 ? -7.858 9.968 -0.518 1.00 78.31 70 GLY A O 1
ATOM 523 N N . PHE A 1 71 ? -8.532 7.887 -0.054 1.00 78.81 71 PHE A N 1
ATOM 524 C CA . PHE A 1 71 ? -9.951 8.112 -0.296 1.00 78.81 71 PHE A CA 1
ATOM 525 C C . PHE A 1 71 ? -10.789 7.329 0.714 1.00 78.81 71 PHE A C 1
ATOM 527 O O . PHE A 1 71 ? -10.664 6.114 0.821 1.00 78.81 71 PHE A O 1
ATOM 534 N N . TYR A 1 72 ? -11.650 8.018 1.452 1.00 79.69 72 TYR A N 1
ATOM 535 C CA . TYR A 1 72 ? -12.584 7.426 2.398 1.00 79.69 72 TYR A CA 1
ATOM 536 C C . TYR A 1 72 ? -13.991 7.365 1.805 1.00 79.69 72 TYR A C 1
ATOM 538 O O . TYR A 1 72 ? -14.640 8.391 1.590 1.00 79.69 72 TYR A O 1
ATOM 546 N N . ASP A 1 73 ? -14.472 6.144 1.595 1.00 77.88 73 ASP A N 1
ATOM 547 C CA . ASP A 1 73 ? -15.857 5.859 1.256 1.00 77.88 73 ASP A CA 1
ATOM 548 C C . ASP A 1 73 ? -16.686 5.698 2.539 1.00 77.88 73 ASP A C 1
ATOM 550 O O . ASP A 1 73 ? -16.588 4.699 3.262 1.00 77.88 73 ASP A O 1
ATOM 554 N N . CYS A 1 74 ? -17.522 6.699 2.811 1.00 73.69 74 CYS A N 1
ATOM 555 C CA . CYS A 1 74 ? -18.390 6.747 3.984 1.00 73.69 74 CYS A CA 1
ATOM 556 C C . CYS A 1 74 ? -19.550 5.741 3.906 1.00 73.69 74 CYS A C 1
ATOM 558 O O . CYS A 1 74 ? -20.022 5.278 4.946 1.00 73.69 74 CYS A O 1
ATOM 560 N N . GLU A 1 75 ? -20.022 5.395 2.705 1.00 75.75 75 GLU A N 1
ATOM 561 C CA . GLU A 1 75 ? -21.145 4.467 2.522 1.00 75.75 75 GLU A CA 1
ATOM 562 C C . GLU A 1 75 ? -20.707 3.042 2.868 1.00 75.75 75 GLU A C 1
ATOM 564 O O . GLU A 1 75 ? -21.403 2.316 3.579 1.00 75.75 75 GLU A O 1
ATOM 569 N N . ARG A 1 76 ? -19.501 2.670 2.423 1.00 75.62 76 ARG A N 1
ATOM 570 C CA . ARG A 1 76 ? -18.945 1.318 2.588 1.00 75.62 76 ARG A CA 1
ATOM 571 C C . ARG A 1 76 ? -17.992 1.171 3.772 1.00 75.62 76 ARG A C 1
ATOM 573 O O . ARG A 1 76 ? -17.603 0.049 4.083 1.00 75.62 76 ARG A O 1
ATOM 580 N N . GLN A 1 77 ? -17.629 2.270 4.440 1.00 81.44 77 GLN A N 1
ATOM 581 C CA . GLN A 1 77 ? -16.654 2.297 5.541 1.00 81.44 77 GLN A CA 1
ATOM 582 C C . GLN A 1 77 ? -15.278 1.751 5.116 1.00 81.44 77 GLN A C 1
ATOM 584 O O . GLN A 1 77 ? -14.612 1.018 5.854 1.00 81.44 77 GLN A O 1
ATOM 589 N N . LEU A 1 78 ? -14.854 2.112 3.903 1.00 82.69 78 LEU A N 1
ATOM 590 C CA . LEU A 1 78 ? -13.590 1.684 3.309 1.00 82.69 78 LEU A CA 1
ATOM 591 C C . LEU A 1 78 ? -12.662 2.876 3.117 1.00 82.69 78 LEU A C 1
ATOM 593 O O . LEU A 1 78 ? -13.065 3.913 2.599 1.00 82.69 78 LEU A O 1
ATOM 597 N N . ILE A 1 79 ? -11.403 2.709 3.504 1.00 84.69 79 ILE A N 1
ATOM 598 C CA . ILE A 1 79 ? -10.334 3.656 3.204 1.00 84.69 79 ILE A CA 1
ATOM 599 C C . ILE A 1 79 ? -9.461 3.037 2.122 1.00 84.69 79 ILE A C 1
ATOM 601 O O . ILE A 1 79 ? -8.824 2.011 2.348 1.00 84.69 79 ILE A O 1
ATOM 605 N N . PHE A 1 80 ? -9.412 3.672 0.962 1.00 82.88 80 PHE A N 1
ATOM 606 C CA . PHE A 1 80 ? -8.524 3.323 -0.132 1.00 82.88 80 PHE A CA 1
ATOM 607 C C . PHE A 1 80 ? -7.249 4.154 -0.046 1.00 82.88 80 PHE A C 1
ATOM 609 O O . PHE A 1 80 ? -7.318 5.372 0.089 1.00 82.88 80 PHE A O 1
ATOM 616 N N . LEU A 1 81 ? -6.091 3.505 -0.133 1.00 85.56 81 LEU A N 1
ATOM 617 C CA . LEU A 1 81 ? -4.781 4.152 -0.180 1.00 85.56 81 LEU A CA 1
ATOM 618 C C . LEU A 1 81 ? -4.090 3.772 -1.490 1.00 85.56 81 LEU A C 1
ATOM 620 O O . LEU A 1 81 ? -3.679 2.627 -1.662 1.00 85.56 81 LEU A O 1
ATOM 624 N N . GLN A 1 82 ? -3.956 4.711 -2.416 1.00 82.69 82 GLN A N 1
ATOM 625 C CA . GLN A 1 82 ? -3.298 4.498 -3.700 1.00 82.69 82 GLN A CA 1
ATOM 626 C C . GLN A 1 82 ? -1.845 4.970 -3.628 1.00 82.69 82 GLN A C 1
ATOM 628 O O . GLN A 1 82 ? -1.589 6.139 -3.346 1.00 82.69 82 GLN A O 1
ATOM 633 N N . PHE A 1 83 ? -0.901 4.074 -3.914 1.00 82.81 83 PHE A N 1
ATOM 634 C CA . PHE A 1 83 ? 0.520 4.400 -4.023 1.00 82.81 83 PHE A CA 1
ATOM 635 C C . PHE A 1 83 ? 0.879 4.743 -5.475 1.00 82.81 83 PHE A C 1
ATOM 637 O O . PHE A 1 83 ? 0.760 3.891 -6.359 1.00 82.81 83 PHE A O 1
ATOM 644 N N . ARG A 1 84 ? 1.296 5.990 -5.721 1.00 74.75 84 ARG A N 1
ATOM 645 C CA . ARG A 1 84 ? 1.671 6.518 -7.042 1.00 74.75 84 ARG A CA 1
ATOM 646 C C . ARG A 1 84 ? 3.191 6.588 -7.173 1.00 74.75 84 ARG A C 1
ATOM 648 O O . ARG A 1 84 ? 3.806 7.631 -6.990 1.00 74.75 84 ARG A O 1
ATOM 655 N N . ASP A 1 85 ? 3.778 5.439 -7.472 1.00 72.56 85 ASP A N 1
ATOM 656 C CA . ASP A 1 85 ? 5.229 5.224 -7.463 1.00 72.56 85 ASP A CA 1
ATOM 657 C C . ASP A 1 85 ? 5.932 5.845 -8.687 1.00 72.56 85 ASP A C 1
ATOM 659 O O . ASP A 1 85 ? 6.898 6.598 -8.583 1.00 72.56 85 ASP A O 1
ATOM 663 N N . THR A 1 86 ? 5.408 5.552 -9.878 1.00 71.44 86 THR A N 1
ATOM 664 C CA . THR A 1 86 ? 6.059 5.854 -11.162 1.00 71.44 86 THR A CA 1
ATOM 665 C C . THR A 1 86 ? 5.848 7.287 -11.636 1.00 71.44 86 THR A C 1
ATOM 667 O O . THR A 1 86 ? 6.734 7.847 -12.268 1.00 71.44 86 THR A O 1
ATOM 670 N N . GLU A 1 87 ? 4.692 7.892 -11.342 1.00 71.44 87 GLU A N 1
ATOM 671 C CA . GLU A 1 87 ? 4.425 9.302 -11.677 1.00 71.44 87 GLU A CA 1
ATOM 672 C C . GLU A 1 87 ? 5.416 10.229 -10.967 1.00 71.44 87 GLU A C 1
ATOM 674 O O . GLU A 1 87 ? 5.951 11.148 -11.578 1.00 71.44 87 GLU A O 1
ATOM 679 N N . TYR A 1 88 ? 5.683 9.949 -9.688 1.00 71.94 88 TYR A N 1
ATOM 680 C CA . TYR A 1 88 ? 6.591 10.740 -8.866 1.00 71.94 88 TYR A CA 1
ATOM 681 C C . TYR A 1 88 ? 8.044 10.611 -9.343 1.00 71.94 88 TYR A C 1
ATOM 683 O O . TYR A 1 88 ? 8.716 11.621 -9.518 1.00 71.94 88 TYR A O 1
ATOM 691 N N . LEU A 1 89 ? 8.499 9.388 -9.653 1.00 76.19 89 LEU A N 1
ATOM 692 C CA . LEU A 1 89 ? 9.835 9.163 -10.216 1.00 76.19 89 LEU A CA 1
ATOM 693 C C . LEU A 1 89 ? 10.036 9.898 -11.548 1.00 76.19 89 LEU A C 1
ATOM 695 O O . LEU A 1 89 ? 11.094 10.474 -11.778 1.00 76.19 89 LEU A O 1
ATOM 699 N N . LEU A 1 90 ? 9.033 9.877 -12.431 1.00 75.50 90 LEU A N 1
ATOM 700 C CA . LEU A 1 90 ? 9.110 10.573 -13.715 1.00 75.50 90 LEU A CA 1
ATOM 701 C C . LEU A 1 90 ? 9.173 12.094 -13.533 1.00 75.50 90 LEU A C 1
ATOM 703 O O . LEU A 1 90 ? 9.980 12.735 -14.195 1.00 75.50 90 LEU A O 1
ATOM 707 N N . ASP A 1 91 ? 8.374 12.668 -12.628 1.00 76.31 91 ASP A N 1
ATOM 708 C CA . ASP A 1 91 ? 8.411 14.109 -12.323 1.00 76.31 91 ASP A CA 1
ATOM 709 C C . ASP A 1 91 ? 9.782 14.519 -11.745 1.00 76.31 91 ASP A C 1
ATOM 711 O O . ASP A 1 91 ? 10.351 15.530 -12.155 1.00 76.31 91 ASP A O 1
ATOM 715 N N . GLU A 1 92 ? 10.351 13.699 -10.854 1.00 77.31 92 GLU A N 1
ATOM 716 C CA . GLU A 1 92 ? 11.669 13.896 -10.229 1.00 77.31 92 GLU A CA 1
ATOM 717 C C . GLU A 1 92 ? 12.814 13.814 -11.259 1.00 77.31 92 GLU A C 1
ATOM 719 O O . GLU A 1 92 ? 13.692 14.677 -11.272 1.00 77.31 92 GLU A O 1
ATOM 724 N N . LEU A 1 93 ? 12.780 12.829 -12.165 1.00 79.94 93 LEU A N 1
ATOM 725 C CA . LEU A 1 93 ? 13.760 12.669 -13.249 1.00 79.94 93 LEU A CA 1
ATOM 726 C C . LEU A 1 93 ? 13.670 13.775 -14.308 1.00 79.94 93 LEU A C 1
ATOM 728 O O . LEU A 1 93 ? 14.685 14.146 -14.889 1.00 79.94 93 LEU A O 1
ATOM 732 N N . LEU A 1 94 ? 12.468 14.291 -14.582 1.00 80.19 94 LEU A N 1
ATOM 733 C CA . LEU A 1 94 ? 12.263 15.372 -15.551 1.00 80.19 94 LEU A CA 1
ATOM 734 C C . LEU A 1 94 ? 12.615 16.751 -14.976 1.00 80.19 94 LEU A C 1
ATOM 736 O O . LEU A 1 94 ? 13.021 17.637 -15.726 1.00 80.19 94 LEU A O 1
ATOM 740 N N . SER A 1 95 ? 12.454 16.940 -13.664 1.00 78.31 95 SER A N 1
ATOM 741 C CA . SER A 1 95 ? 12.662 18.232 -13.000 1.00 78.31 95 SER A CA 1
ATOM 742 C C . SER A 1 95 ? 14.100 18.443 -12.513 1.00 78.31 95 SER A C 1
ATOM 744 O O . SER A 1 95 ? 14.557 19.585 -12.450 1.00 78.31 95 SER A O 1
ATOM 746 N N . ASN A 1 96 ? 14.825 17.374 -12.164 1.00 73.50 96 ASN A N 1
ATOM 747 C CA . ASN A 1 96 ? 16.171 17.462 -11.597 1.00 73.50 96 ASN A CA 1
ATOM 748 C C . ASN A 1 96 ? 17.257 17.097 -12.621 1.00 73.50 96 ASN A C 1
ATOM 750 O O . ASN A 1 96 ? 17.319 15.975 -13.104 1.00 73.50 96 ASN A O 1
ATOM 754 N N . ALA A 1 97 ? 18.212 18.003 -12.849 1.00 65.44 97 ALA A N 1
ATOM 755 C CA . ALA A 1 97 ? 19.409 17.754 -13.665 1.00 65.44 97 ALA A CA 1
ATOM 756 C C . ALA A 1 97 ? 20.552 17.056 -12.886 1.00 65.44 97 ALA A C 1
ATOM 758 O O . ALA A 1 97 ? 21.729 17.306 -13.146 1.00 65.44 97 ALA A O 1
ATOM 759 N N . LYS A 1 98 ? 20.226 16.243 -11.871 1.00 70.25 98 LYS A N 1
ATOM 760 C CA . LYS A 1 98 ? 21.218 15.474 -11.095 1.00 70.25 98 LYS A CA 1
ATOM 761 C C . LYS A 1 98 ? 21.564 14.161 -11.813 1.00 70.25 98 LYS A C 1
ATOM 763 O O . LYS A 1 98 ? 20.874 13.755 -12.745 1.00 70.25 98 LYS A O 1
ATOM 768 N N . ASN A 1 99 ? 22.614 13.478 -11.349 1.00 78.94 99 ASN A N 1
ATOM 769 C CA . ASN A 1 99 ? 22.929 12.120 -11.797 1.00 78.94 99 ASN A CA 1
ATOM 770 C C . ASN A 1 99 ? 21.727 11.192 -11.569 1.00 78.94 99 ASN A C 1
ATOM 772 O O . ASN A 1 99 ? 21.160 11.155 -10.476 1.00 78.94 99 ASN A O 1
ATOM 776 N N . SER A 1 100 ? 21.369 10.417 -12.592 1.00 79.38 100 SER A N 1
ATOM 777 C CA . SER A 1 100 ? 20.223 9.502 -12.553 1.00 79.38 100 SER A CA 1
ATOM 778 C C . SER A 1 100 ? 20.353 8.430 -11.470 1.00 79.38 100 SER A C 1
ATOM 780 O O . SER A 1 100 ? 19.359 8.071 -10.851 1.00 79.38 100 SER A O 1
ATOM 782 N N . GLU A 1 101 ? 21.569 7.946 -11.213 1.00 83.62 101 GLU A N 1
ATOM 783 C CA . GLU A 1 101 ? 21.832 6.903 -10.212 1.00 83.62 101 GLU A CA 1
ATOM 784 C C . GLU A 1 101 ? 21.506 7.372 -8.787 1.00 83.62 101 GLU A C 1
ATOM 786 O O . GLU A 1 101 ? 20.826 6.668 -8.041 1.00 83.62 101 GLU A O 1
ATOM 791 N N . ASP A 1 102 ? 21.908 8.592 -8.422 1.00 83.94 102 ASP A N 1
ATOM 792 C CA . ASP A 1 102 ? 21.651 9.136 -7.085 1.00 83.94 102 ASP A CA 1
ATOM 793 C C . ASP A 1 102 ? 20.140 9.298 -6.846 1.00 83.94 102 ASP A C 1
ATOM 795 O O . ASP A 1 102 ? 19.628 8.880 -5.805 1.00 83.94 102 ASP A O 1
ATOM 799 N N . ILE A 1 103 ? 19.408 9.802 -7.851 1.00 83.06 103 ILE A N 1
ATOM 800 C CA . ILE A 1 103 ? 17.941 9.932 -7.811 1.00 83.06 103 ILE A CA 1
ATOM 801 C C . ILE A 1 103 ? 17.278 8.563 -7.608 1.00 83.06 103 ILE A C 1
ATOM 803 O O . ILE A 1 103 ? 16.362 8.432 -6.796 1.00 83.06 103 ILE A O 1
ATOM 807 N N . LEU A 1 104 ? 17.742 7.530 -8.319 1.00 83.19 104 LEU A N 1
ATOM 808 C CA . LEU A 1 104 ? 17.188 6.180 -8.203 1.00 83.19 104 LEU A CA 1
ATOM 809 C C . LEU A 1 104 ? 17.404 5.592 -6.805 1.00 83.19 104 LEU A C 1
ATOM 811 O O . LEU A 1 104 ? 16.484 4.991 -6.251 1.00 83.19 104 LEU A O 1
ATOM 815 N N . THR A 1 105 ? 18.581 5.798 -6.205 1.00 84.75 105 THR A N 1
ATOM 816 C CA . THR A 1 105 ? 18.854 5.299 -4.846 1.00 84.75 105 THR A CA 1
ATOM 817 C C . THR A 1 105 ? 18.006 5.989 -3.777 1.00 84.75 105 THR A C 1
ATOM 819 O O . THR A 1 105 ? 17.496 5.323 -2.871 1.00 84.75 105 THR A O 1
ATOM 822 N N . GLU A 1 106 ? 17.813 7.307 -3.882 1.00 84.62 106 GLU A N 1
ATOM 823 C CA . GLU A 1 106 ? 16.950 8.070 -2.976 1.00 84.62 106 GLU A CA 1
ATOM 824 C C . GLU A 1 106 ? 15.487 7.638 -3.129 1.00 84.62 106 GLU A C 1
ATOM 826 O O . GLU A 1 106 ? 14.801 7.365 -2.137 1.00 84.62 106 GLU A O 1
ATOM 831 N N . TRP A 1 107 ? 15.041 7.460 -4.374 1.00 84.56 107 TRP A N 1
ATOM 832 C CA . TRP A 1 107 ? 13.705 6.971 -4.682 1.00 84.56 107 TRP A CA 1
ATOM 833 C C . TRP A 1 107 ? 13.453 5.564 -4.133 1.00 84.56 107 TRP A C 1
ATOM 835 O O . TRP A 1 107 ? 12.423 5.345 -3.498 1.00 84.56 107 TRP A O 1
ATOM 845 N N . ASP A 1 108 ? 14.384 4.620 -4.295 1.00 84.00 108 ASP A N 1
ATOM 846 C CA . ASP A 1 108 ? 14.240 3.260 -3.758 1.00 84.00 108 ASP A CA 1
ATOM 847 C C . ASP A 1 108 ? 14.085 3.267 -2.229 1.00 84.00 108 ASP A C 1
ATOM 849 O O . ASP A 1 108 ? 13.290 2.502 -1.666 1.00 84.00 108 ASP A O 1
ATOM 853 N N . MET A 1 109 ? 14.802 4.161 -1.543 1.00 84.44 109 MET A N 1
ATOM 854 C CA . MET A 1 109 ? 14.705 4.325 -0.094 1.00 84.44 109 MET A CA 1
ATOM 855 C C . MET A 1 109 ? 13.358 4.915 0.337 1.00 84.44 109 MET A C 1
ATOM 857 O O . MET A 1 109 ? 12.735 4.386 1.263 1.00 84.44 109 MET A O 1
ATOM 861 N N . GLU A 1 110 ? 12.880 5.973 -0.321 1.00 84.75 110 GLU A N 1
ATOM 862 C CA . GLU A 1 110 ? 11.568 6.572 -0.035 1.00 84.75 110 GLU A CA 1
ATOM 863 C C . GLU A 1 110 ? 10.424 5.608 -0.353 1.00 84.75 110 GLU A C 1
ATOM 865 O O . GLU A 1 110 ? 9.544 5.355 0.477 1.00 84.75 110 GLU A O 1
ATOM 870 N N . ARG A 1 111 ? 10.493 4.955 -1.511 1.00 85.75 111 ARG A N 1
ATOM 871 C CA . ARG A 1 111 ? 9.575 3.894 -1.919 1.00 85.75 111 ARG A CA 1
ATOM 872 C C . ARG A 1 111 ? 9.466 2.811 -0.854 1.00 85.75 111 ARG A C 1
ATOM 874 O O . ARG A 1 111 ? 8.363 2.403 -0.488 1.00 85.75 111 ARG A O 1
ATOM 881 N N . LEU A 1 112 ? 10.595 2.356 -0.314 1.00 87.75 112 LEU A N 1
ATOM 882 C CA . LEU A 1 112 ? 10.615 1.326 0.718 1.00 87.75 112 LEU A CA 1
ATOM 883 C C . LEU A 1 112 ? 9.948 1.790 2.020 1.00 87.75 112 LEU A C 1
ATOM 885 O O . LEU A 1 112 ? 9.234 0.999 2.644 1.00 87.75 112 LEU A O 1
ATOM 889 N N . LYS A 1 113 ? 10.121 3.061 2.409 1.00 87.62 113 LYS A N 1
ATOM 890 C CA . LYS A 1 113 ? 9.440 3.663 3.571 1.00 87.62 113 LYS A CA 1
ATOM 891 C C . LYS A 1 113 ? 7.925 3.695 3.371 1.00 87.62 113 LYS A C 1
ATOM 893 O O . LYS A 1 113 ? 7.187 3.255 4.255 1.00 87.62 113 LYS A O 1
ATOM 898 N N . TYR A 1 114 ? 7.456 4.156 2.211 1.00 87.44 114 TYR A N 1
ATOM 899 C CA . TYR A 1 114 ? 6.026 4.221 1.901 1.00 87.44 114 TYR A CA 1
ATOM 900 C C . TYR A 1 114 ? 5.386 2.838 1.833 1.00 87.44 114 TYR A C 1
ATOM 902 O O . TYR A 1 114 ? 4.328 2.612 2.422 1.00 87.44 114 TYR A O 1
ATOM 910 N N . LEU A 1 115 ? 6.049 1.877 1.190 1.00 88.44 115 LEU A N 1
ATOM 911 C CA . LEU A 1 115 ? 5.578 0.496 1.163 1.00 88.44 115 LEU A CA 1
ATOM 912 C C . LEU A 1 115 ? 5.518 -0.081 2.578 1.00 88.44 115 LEU A C 1
ATOM 914 O O . LEU A 1 115 ? 4.492 -0.637 2.964 1.00 88.44 115 LEU A O 1
ATOM 918 N N . TYR A 1 116 ? 6.556 0.112 3.394 1.00 89.38 116 TYR A N 1
ATOM 919 C CA . TYR A 1 116 ? 6.542 -0.330 4.787 1.00 89.38 116 TYR A CA 1
ATOM 920 C C . TYR A 1 116 ? 5.357 0.250 5.569 1.00 89.38 116 TYR A C 1
ATOM 922 O O . TYR A 1 116 ? 4.654 -0.496 6.254 1.00 89.38 116 TYR A O 1
ATOM 930 N N . TYR A 1 117 ? 5.077 1.544 5.404 1.00 88.19 117 TYR A N 1
ATOM 931 C CA . TYR A 1 117 ? 3.914 2.195 6.002 1.00 88.19 117 TYR A CA 1
ATOM 932 C C . TYR A 1 117 ? 2.591 1.534 5.580 1.00 88.19 117 TYR A C 1
ATOM 934 O O . TYR A 1 117 ? 1.785 1.176 6.441 1.00 88.19 117 TYR A O 1
ATOM 942 N N . LEU A 1 118 ? 2.385 1.284 4.281 1.00 88.38 118 LEU A N 1
ATOM 943 C CA . LEU A 1 118 ? 1.167 0.636 3.777 1.00 88.38 118 LEU A CA 1
ATOM 944 C C . LEU A 1 118 ? 0.979 -0.765 4.380 1.00 88.38 118 LEU A C 1
ATOM 946 O O . LEU A 1 118 ? -0.136 -1.127 4.754 1.00 88.38 118 LEU A O 1
ATOM 950 N N . PHE A 1 119 ? 2.058 -1.533 4.557 1.00 89.06 119 PHE A N 1
ATOM 951 C CA . PHE A 1 119 ? 2.013 -2.858 5.190 1.00 89.06 119 PHE A CA 1
ATOM 952 C C . PHE A 1 119 ? 1.725 -2.832 6.699 1.00 89.06 119 PHE A C 1
ATOM 954 O O . PHE A 1 119 ? 1.299 -3.853 7.247 1.00 89.06 119 PHE A O 1
ATOM 961 N N . LEU A 1 120 ? 1.939 -1.702 7.377 1.00 87.19 120 LEU A N 1
ATOM 962 C CA . LEU A 1 120 ? 1.623 -1.547 8.799 1.00 87.19 120 LEU A CA 1
ATOM 963 C C . LEU A 1 120 ? 0.146 -1.228 9.045 1.00 87.19 120 LEU A C 1
ATOM 965 O O . LEU A 1 120 ? -0.420 -1.707 10.033 1.00 87.19 120 LEU A O 1
ATOM 969 N N . VAL A 1 121 ? -0.458 -0.413 8.175 1.00 86.69 121 VAL A N 1
ATOM 970 C CA . VAL A 1 121 ? -1.806 0.148 8.377 1.00 86.69 121 VAL A CA 1
ATOM 971 C C . VAL A 1 121 ? -2.914 -0.624 7.655 1.00 86.69 121 VAL A C 1
ATOM 973 O O . VAL A 1 121 ? -4.081 -0.533 8.039 1.00 86.69 121 VAL A O 1
ATOM 976 N N . SER A 1 122 ? -2.576 -1.393 6.620 1.00 89.12 122 SER A N 1
ATOM 977 C CA . SER A 1 122 ? -3.574 -1.955 5.703 1.00 89.12 122 SER A CA 1
ATOM 978 C C . SER A 1 122 ? -4.087 -3.326 6.109 1.00 89.12 122 SER A C 1
ATOM 980 O O . SER A 1 122 ? -3.349 -4.182 6.592 1.00 89.12 122 SER A O 1
ATOM 982 N N . HIS A 1 123 ? -5.369 -3.557 5.834 1.00 89.44 123 HIS A N 1
ATOM 983 C CA . HIS A 1 123 ? -6.020 -4.858 5.991 1.00 89.44 123 HIS A CA 1
ATOM 984 C C . HIS A 1 123 ? -5.929 -5.678 4.702 1.00 89.44 123 HIS A C 1
ATOM 986 O O . HIS A 1 123 ? -5.763 -6.897 4.747 1.00 89.44 123 HIS A O 1
ATOM 992 N N . PHE A 1 124 ? -5.996 -5.004 3.554 1.00 89.31 124 PHE A N 1
ATOM 993 C CA . PHE A 1 124 ? -5.852 -5.597 2.230 1.00 89.31 124 PHE A CA 1
ATOM 994 C C . PHE A 1 124 ? -4.840 -4.797 1.421 1.00 89.31 124 PHE A C 1
ATOM 996 O O . PHE A 1 124 ? -4.829 -3.569 1.484 1.00 89.31 124 PHE A O 1
ATOM 1003 N N . ILE A 1 125 ? -4.001 -5.494 0.663 1.00 89.62 125 ILE A N 1
ATOM 1004 C CA . ILE A 1 125 ? -3.057 -4.887 -0.271 1.00 89.62 125 ILE A CA 1
ATOM 1005 C C . ILE A 1 125 ? -3.288 -5.522 -1.635 1.00 89.62 125 ILE A C 1
ATOM 1007 O O . ILE A 1 125 ? -3.079 -6.719 -1.814 1.00 89.62 125 ILE A O 1
ATOM 1011 N N . LEU A 1 126 ? -3.730 -4.707 -2.581 1.00 87.12 126 LEU A N 1
ATOM 1012 C CA . LEU A 1 126 ? -3.953 -5.061 -3.973 1.00 87.12 126 LEU A CA 1
ATOM 1013 C C . LEU A 1 126 ? -2.709 -4.689 -4.774 1.00 87.12 126 LEU A C 1
ATOM 1015 O O . LEU A 1 126 ? -2.343 -3.517 -4.839 1.00 87.12 126 LEU A O 1
ATOM 1019 N N . ILE A 1 127 ? -2.071 -5.680 -5.386 1.00 85.50 127 ILE A N 1
ATOM 1020 C CA . ILE A 1 127 ? -0.941 -5.488 -6.293 1.00 85.50 127 ILE A CA 1
ATOM 1021 C C . ILE A 1 127 ? -1.458 -5.640 -7.711 1.00 85.50 127 ILE A C 1
ATOM 1023 O O . ILE A 1 127 ? -1.844 -6.732 -8.127 1.00 85.50 127 ILE A O 1
ATOM 1027 N N . VAL A 1 128 ? -1.481 -4.534 -8.440 1.00 79.94 128 VAL A N 1
ATOM 1028 C CA . VAL A 1 128 ? -1.923 -4.472 -9.827 1.00 79.94 128 VAL A CA 1
ATOM 1029 C C . VAL A 1 128 ? -0.706 -4.648 -10.719 1.00 79.94 128 VAL A C 1
ATOM 1031 O O . VAL A 1 128 ? 0.221 -3.839 -10.687 1.00 79.94 128 VAL A O 1
ATOM 1034 N N . SER A 1 129 ? -0.718 -5.711 -11.513 1.00 77.44 129 SER A N 1
ATOM 1035 C CA . SER A 1 129 ? 0.326 -6.024 -12.483 1.00 77.44 129 SER A CA 1
ATOM 1036 C C . SER A 1 129 ? -0.286 -6.162 -13.873 1.00 77.44 129 SER A C 1
ATOM 1038 O O . SER A 1 129 ? -1.429 -6.599 -14.014 1.00 77.44 129 SER A O 1
ATOM 1040 N N . TYR A 1 130 ? 0.461 -5.764 -14.899 1.00 75.31 130 TYR A N 1
ATOM 1041 C CA . TYR A 1 130 ? 0.070 -5.956 -16.291 1.00 75.31 130 TYR A CA 1
ATOM 1042 C C . TYR A 1 130 ? 0.636 -7.260 -16.839 1.00 75.31 130 TYR A C 1
ATOM 1044 O O . TYR A 1 130 ? 1.802 -7.587 -16.628 1.00 75.31 130 TYR A O 1
ATOM 1052 N N . GLY A 1 131 ? -0.193 -7.984 -17.586 1.00 72.75 131 GLY A N 1
ATOM 1053 C CA . GLY A 1 131 ? 0.146 -9.296 -18.123 1.00 72.75 131 GLY A CA 1
ATOM 1054 C C . GLY A 1 131 ? -0.238 -10.436 -17.183 1.00 72.75 131 GLY A C 1
ATOM 1055 O O . GLY A 1 131 ? -1.031 -10.273 -16.262 1.00 72.75 131 GLY A O 1
ATOM 1056 N N . THR A 1 132 ? 0.292 -11.624 -17.462 1.00 71.62 132 THR A N 1
ATOM 1057 C CA . THR A 1 132 ? -0.026 -12.870 -16.740 1.00 71.62 132 THR A CA 1
ATOM 1058 C C . THR A 1 132 ? 1.043 -13.276 -15.733 1.00 71.62 132 THR A C 1
ATOM 1060 O O . THR A 1 132 ? 0.853 -14.241 -14.998 1.00 71.62 132 THR A O 1
ATOM 1063 N N . ASN A 1 133 ? 2.175 -12.572 -15.721 1.00 75.31 133 ASN A N 1
ATOM 1064 C CA . ASN A 1 133 ? 3.350 -12.966 -14.962 1.00 75.31 133 ASN A CA 1
ATOM 1065 C C . ASN A 1 133 ? 3.515 -12.063 -13.747 1.00 75.31 133 ASN A C 1
ATOM 1067 O O . ASN A 1 133 ? 3.442 -10.841 -13.843 1.00 75.31 133 ASN A O 1
ATOM 1071 N N . LEU A 1 134 ? 3.774 -12.683 -12.601 1.00 77.56 134 LEU A N 1
ATOM 1072 C CA . LEU A 1 134 ? 4.149 -11.970 -11.393 1.00 77.56 134 LEU A CA 1
ATOM 1073 C C . LEU A 1 134 ? 5.636 -11.625 -11.464 1.00 77.56 134 LEU A C 1
ATOM 1075 O O . LEU A 1 134 ? 6.469 -12.519 -11.614 1.00 77.56 134 LEU A O 1
ATOM 1079 N N . ASP A 1 135 ? 5.968 -10.340 -11.343 1.00 78.56 135 ASP A N 1
ATOM 1080 C CA . ASP A 1 135 ? 7.364 -9.905 -11.330 1.00 78.56 135 ASP A CA 1
ATOM 1081 C C . ASP A 1 135 ? 8.077 -10.474 -10.082 1.00 78.56 135 ASP A C 1
ATOM 1083 O O . ASP A 1 135 ? 7.686 -10.154 -8.948 1.00 78.56 135 ASP A O 1
ATOM 1087 N N . PRO A 1 136 ? 9.128 -11.304 -10.242 1.00 81.81 136 PRO A N 1
ATOM 1088 C CA . PRO A 1 136 ? 9.862 -11.882 -9.118 1.00 81.81 136 PRO A CA 1
ATOM 1089 C C . PRO A 1 136 ? 10.499 -10.821 -8.208 1.00 81.81 136 PRO A C 1
ATOM 1091 O O . PRO A 1 136 ? 10.778 -11.105 -7.039 1.00 81.81 136 PRO A O 1
ATOM 1094 N N . ARG A 1 137 ? 10.681 -9.582 -8.687 1.00 82.75 137 ARG A N 1
ATOM 1095 C CA . ARG A 1 137 ? 11.175 -8.458 -7.879 1.00 82.75 137 ARG A CA 1
ATOM 1096 C C . ARG A 1 137 ? 10.276 -8.164 -6.679 1.00 82.75 137 ARG A C 1
ATOM 1098 O O . ARG A 1 137 ? 10.793 -7.814 -5.618 1.00 82.75 137 ARG A O 1
ATOM 1105 N N . TYR A 1 138 ? 8.964 -8.397 -6.779 1.00 83.31 138 TYR A N 1
ATOM 1106 C CA . TYR A 1 138 ? 8.062 -8.261 -5.631 1.00 83.31 138 TYR A CA 1
ATOM 1107 C C . TYR A 1 138 ? 8.406 -9.242 -4.507 1.00 83.31 138 TYR A C 1
ATOM 1109 O O . TYR A 1 138 ? 8.336 -8.882 -3.335 1.00 83.31 138 TYR A O 1
ATOM 1117 N N . VAL A 1 139 ? 8.847 -10.460 -4.834 1.00 86.25 139 VAL A N 1
ATOM 1118 C CA . VAL A 1 139 ? 9.243 -11.457 -3.827 1.00 86.25 139 VAL A CA 1
ATOM 1119 C C . VAL A 1 139 ? 10.474 -10.984 -3.056 1.00 86.25 139 VAL A C 1
ATOM 1121 O O . VAL A 1 139 ? 10.505 -11.070 -1.826 1.00 86.25 139 VAL A O 1
ATOM 1124 N N . ALA A 1 140 ? 11.480 -10.460 -3.761 1.00 87.94 140 ALA A N 1
ATOM 1125 C CA . ALA A 1 140 ? 12.659 -9.862 -3.136 1.00 87.94 140 ALA A CA 1
ATOM 1126 C C . ALA A 1 140 ? 12.276 -8.662 -2.253 1.00 87.94 140 ALA A C 1
ATOM 1128 O O . ALA A 1 140 ? 12.720 -8.573 -1.106 1.00 87.94 140 ALA A O 1
ATOM 1129 N N . LEU A 1 141 ? 11.382 -7.803 -2.744 1.00 86.88 141 LEU A N 1
ATOM 1130 C CA . LEU A 1 141 ? 10.889 -6.638 -2.019 1.00 86.88 141 LEU A CA 1
ATOM 1131 C C . LEU A 1 141 ? 10.126 -7.027 -0.742 1.00 86.88 141 LEU A C 1
ATOM 1133 O O . LEU A 1 141 ? 10.384 -6.464 0.320 1.00 86.88 141 LEU A O 1
ATOM 1137 N N . PHE A 1 142 ? 9.256 -8.042 -0.781 1.00 88.81 142 PHE A N 1
ATOM 1138 C CA . PHE A 1 142 ? 8.552 -8.518 0.419 1.00 88.81 142 PHE A CA 1
ATOM 1139 C C . PHE A 1 142 ? 9.495 -9.158 1.437 1.00 88.81 142 PHE A C 1
ATOM 1141 O O . PHE A 1 142 ? 9.324 -8.962 2.643 1.00 88.81 142 PHE A O 1
ATOM 1148 N N . LYS A 1 143 ? 10.522 -9.885 0.979 1.00 90.31 143 LYS A N 1
ATOM 1149 C CA . LYS A 1 143 ? 11.571 -10.410 1.865 1.00 90.31 143 LYS A CA 1
ATOM 1150 C C . LYS A 1 143 ? 12.337 -9.274 2.546 1.00 90.31 143 LYS A C 1
ATOM 1152 O O . LYS A 1 143 ? 12.560 -9.336 3.757 1.00 90.31 143 LYS A O 1
ATOM 1157 N N . LEU A 1 144 ? 12.692 -8.230 1.796 1.00 90.62 144 LEU A N 1
ATOM 1158 C CA . LEU A 1 144 ? 13.371 -7.049 2.325 1.00 90.62 144 LEU A CA 1
ATOM 1159 C C . LEU A 1 144 ? 12.498 -6.305 3.346 1.00 90.62 144 LEU A C 1
ATOM 1161 O O . LEU A 1 144 ? 12.952 -6.053 4.463 1.00 90.62 144 LEU A O 1
ATOM 1165 N N . LEU A 1 145 ? 11.231 -6.046 3.014 1.00 89.94 145 LEU A N 1
ATOM 1166 C CA . LEU A 1 145 ? 10.260 -5.428 3.922 1.00 89.94 145 LEU A CA 1
ATOM 1167 C C . LEU A 1 145 ? 10.097 -6.230 5.213 1.00 89.94 145 LEU A C 1
ATOM 1169 O O . LEU A 1 145 ? 10.088 -5.655 6.300 1.00 89.94 145 LEU A O 1
ATOM 1173 N N . ASN A 1 146 ? 10.020 -7.561 5.130 1.00 89.06 146 ASN A N 1
ATOM 1174 C CA . ASN A 1 146 ? 9.911 -8.396 6.322 1.00 89.06 146 ASN A CA 1
ATOM 1175 C C . ASN A 1 146 ? 11.174 -8.317 7.198 1.00 89.06 146 ASN A C 1
ATOM 1177 O O . ASN A 1 146 ? 11.066 -8.270 8.423 1.00 89.06 146 ASN A O 1
ATOM 1181 N N . ARG A 1 147 ? 12.365 -8.237 6.591 1.00 90.81 147 ARG A N 1
ATOM 1182 C CA . ARG A 1 147 ? 13.631 -8.056 7.319 1.00 90.81 147 ARG A CA 1
ATOM 1183 C C . ARG A 1 147 ? 13.688 -6.699 8.024 1.00 90.81 147 ARG A C 1
ATOM 1185 O O . ARG A 1 147 ? 14.100 -6.624 9.183 1.00 90.81 147 ARG A O 1
ATOM 1192 N N . ILE A 1 148 ? 13.238 -5.637 7.360 1.00 89.62 148 ILE A N 1
ATOM 1193 C CA . ILE A 1 148 ? 13.140 -4.294 7.950 1.00 89.62 148 ILE A CA 1
ATOM 1194 C C . ILE A 1 148 ? 12.136 -4.292 9.101 1.00 89.62 148 ILE A C 1
ATOM 1196 O O . ILE A 1 148 ? 12.468 -3.841 10.195 1.00 89.62 148 ILE A O 1
ATOM 1200 N N . ARG A 1 149 ? 10.964 -4.904 8.906 1.00 87.19 149 ARG A N 1
ATOM 1201 C CA . ARG A 1 149 ? 9.940 -5.064 9.944 1.00 87.19 149 ARG A CA 1
ATOM 1202 C C . ARG A 1 149 ? 10.493 -5.727 11.201 1.00 87.19 149 ARG A C 1
ATOM 1204 O O . ARG A 1 149 ? 10.214 -5.269 12.301 1.00 87.19 149 ARG A O 1
ATOM 1211 N N . THR A 1 150 ? 11.281 -6.795 11.060 1.00 87.69 150 THR A N 1
ATOM 1212 C CA . THR A 1 150 ? 11.882 -7.462 12.226 1.00 87.69 150 THR A CA 1
ATOM 1213 C C . THR A 1 150 ? 12.882 -6.577 12.961 1.00 87.69 150 THR A C 1
ATOM 1215 O O . THR A 1 150 ? 12.909 -6.604 14.186 1.00 87.69 150 THR A O 1
ATOM 1218 N N . LYS A 1 151 ? 13.654 -5.756 12.236 1.00 90.44 151 LYS A N 1
ATOM 1219 C CA . LYS A 1 151 ? 14.636 -4.835 12.829 1.00 90.44 151 LYS A CA 1
ATOM 1220 C C . LYS A 1 151 ? 13.974 -3.646 13.527 1.00 90.44 151 LYS A C 1
ATOM 1222 O O . LYS A 1 151 ? 14.400 -3.261 14.606 1.00 90.44 151 LYS A O 1
ATOM 1227 N N . LEU A 1 152 ? 12.925 -3.086 12.927 1.00 87.31 152 LEU A N 1
ATOM 1228 C CA . LEU A 1 152 ? 12.214 -1.910 13.439 1.00 87.31 152 LEU A CA 1
ATOM 1229 C C . LEU A 1 152 ? 11.084 -2.258 14.416 1.00 87.31 152 LEU A C 1
ATOM 1231 O O . LEU A 1 152 ? 10.399 -1.357 14.899 1.00 87.31 152 LEU A O 1
ATOM 1235 N N . ARG A 1 153 ? 10.879 -3.545 14.722 1.00 85.00 153 ARG A N 1
ATOM 1236 C CA . ARG A 1 153 ? 9.755 -4.022 15.538 1.00 85.00 153 ARG A CA 1
ATOM 1237 C C . ARG A 1 153 ? 9.652 -3.290 16.872 1.00 85.00 153 ARG A C 1
ATOM 1239 O O . ARG A 1 153 ? 8.569 -2.832 17.206 1.00 85.00 153 ARG A O 1
ATOM 1246 N N . HIS A 1 154 ? 10.757 -3.163 17.605 1.00 86.38 154 HIS A N 1
ATOM 1247 C CA . HIS A 1 154 ? 10.756 -2.512 18.917 1.00 86.38 154 HIS A CA 1
ATOM 1248 C C . HIS A 1 154 ? 10.437 -1.019 18.826 1.00 86.38 154 HIS A C 1
ATOM 1250 O O . HIS A 1 154 ? 9.627 -0.519 19.599 1.00 86.38 154 HIS A O 1
ATOM 1256 N N . SER A 1 155 ? 11.009 -0.315 17.847 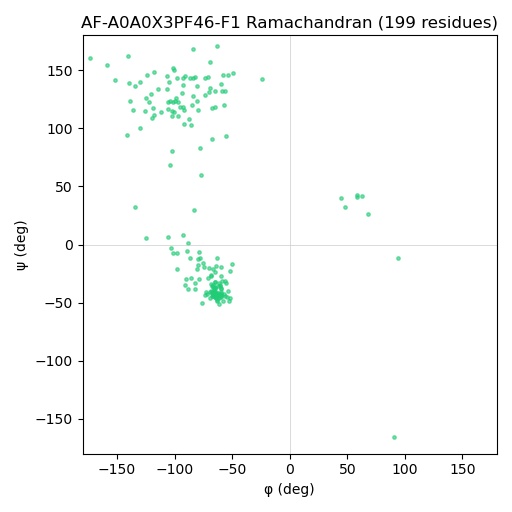1.00 87.62 155 SER A N 1
ATOM 1257 C CA . SER A 1 155 ? 10.727 1.106 17.621 1.00 87.62 155 SER A CA 1
ATOM 1258 C C . SER A 1 155 ? 9.255 1.339 17.272 1.00 87.62 155 SER A C 1
ATOM 1260 O O . SER A 1 155 ? 8.622 2.238 17.822 1.00 87.62 155 SER A O 1
ATOM 1262 N N . VAL A 1 156 ? 8.690 0.497 16.399 1.00 86.44 156 VAL A N 1
ATOM 1263 C CA . VAL A 1 156 ? 7.272 0.570 16.025 1.00 86.44 156 VAL A CA 1
ATOM 1264 C C . VAL A 1 156 ? 6.373 0.191 17.197 1.00 86.44 156 VAL A C 1
ATOM 1266 O O . VAL A 1 156 ? 5.372 0.855 17.417 1.00 86.44 156 VAL A O 1
ATOM 1269 N N . GLU A 1 157 ? 6.721 -0.823 17.988 1.00 86.38 157 GLU A N 1
ATOM 1270 C CA . GLU A 1 157 ? 5.948 -1.206 19.172 1.00 86.38 157 GLU A CA 1
ATOM 1271 C C . GLU A 1 157 ? 5.846 -0.055 20.183 1.00 86.38 157 GLU A C 1
ATOM 1273 O O . GLU A 1 157 ? 4.750 0.236 20.661 1.00 86.38 157 GLU A O 1
ATOM 1278 N N . THR A 1 158 ? 6.952 0.639 20.463 1.00 87.88 158 THR A N 1
ATOM 1279 C CA . THR A 1 158 ? 6.962 1.814 21.348 1.00 87.88 158 THR A CA 1
ATOM 1280 C C . THR A 1 158 ? 6.045 2.921 20.830 1.00 87.88 158 THR A C 1
ATOM 1282 O O . THR A 1 158 ? 5.299 3.504 21.612 1.00 87.88 158 THR A O 1
ATOM 1285 N N . LEU A 1 159 ? 6.037 3.166 19.515 1.00 86.00 159 LEU A N 1
ATOM 1286 C CA . LEU A 1 159 ? 5.116 4.115 18.883 1.00 86.00 159 LEU A CA 1
ATOM 1287 C C . LEU A 1 159 ? 3.659 3.638 18.945 1.00 86.00 159 LEU A C 1
ATOM 1289 O O . LEU A 1 159 ? 2.770 4.425 19.227 1.00 86.00 159 LEU A O 1
ATOM 1293 N N . LEU A 1 160 ? 3.382 2.351 18.730 1.00 84.12 160 LEU A N 1
ATOM 1294 C CA . LEU A 1 160 ? 2.015 1.823 18.783 1.00 84.12 160 LEU A CA 1
ATOM 1295 C C . LEU A 1 160 ? 1.430 1.847 20.201 1.00 84.12 160 LEU A C 1
ATOM 1297 O O . LEU A 1 160 ? 0.214 1.936 20.343 1.00 84.12 160 LEU A O 1
ATOM 1301 N N . ARG A 1 161 ? 2.270 1.797 21.245 1.00 85.44 161 ARG A N 1
ATOM 1302 C CA . ARG A 1 161 ? 1.837 1.925 22.648 1.00 85.44 161 ARG A CA 1
ATOM 1303 C C . ARG A 1 161 ? 1.283 3.308 22.990 1.00 85.44 161 ARG A C 1
ATOM 1305 O O . ARG A 1 161 ? 0.547 3.414 23.965 1.00 85.44 161 ARG A O 1
ATOM 1312 N N . THR A 1 162 ? 1.616 4.347 22.222 1.00 85.56 162 THR A N 1
ATOM 1313 C CA . THR A 1 162 ? 1.058 5.695 22.432 1.00 85.56 162 THR A CA 1
ATOM 1314 C C . THR A 1 162 ? -0.351 5.835 21.853 1.00 85.56 162 THR A C 1
ATOM 1316 O O . THR A 1 162 ? -1.048 6.802 22.152 1.00 85.56 162 THR A O 1
ATOM 1319 N N . LEU A 1 163 ? -0.789 4.865 21.044 1.00 82.50 163 LEU A N 1
ATOM 1320 C CA . LEU A 1 163 ? -2.091 4.847 20.392 1.00 82.50 163 LEU A CA 1
ATOM 1321 C C . LEU A 1 163 ? -3.071 3.928 21.144 1.00 82.50 163 LEU A C 1
ATOM 1323 O O . LEU A 1 163 ? -2.655 2.918 21.717 1.00 82.50 163 LEU A O 1
ATOM 1327 N N . PRO A 1 164 ? -4.389 4.209 21.104 1.00 81.88 164 PRO A N 1
ATOM 1328 C CA . PRO A 1 164 ? -5.419 3.387 21.744 1.00 81.88 164 PRO A CA 1
ATOM 1329 C C . PRO A 1 164 ? -5.708 2.110 20.931 1.00 81.88 164 PRO A C 1
ATOM 1331 O O . PRO A 1 164 ? -6.820 1.889 20.451 1.00 81.88 164 PRO A O 1
ATOM 1334 N N . LEU A 1 165 ? -4.689 1.273 20.728 1.00 81.94 165 LEU A N 1
ATOM 1335 C CA . LEU A 1 165 ? -4.769 0.048 19.936 1.00 81.94 165 LEU A CA 1
ATOM 1336 C C . LEU A 1 165 ? -4.879 -1.204 20.821 1.00 81.94 165 LEU A C 1
ATOM 1338 O O . LEU A 1 165 ? -4.356 -1.239 21.938 1.00 81.94 165 LEU A O 1
ATOM 1342 N N . PRO A 1 166 ? -5.512 -2.281 20.322 1.00 82.94 166 PRO A N 1
ATOM 1343 C CA . PRO A 1 166 ? -5.527 -3.562 21.016 1.00 82.94 166 PRO A CA 1
ATOM 1344 C C . PRO A 1 166 ? -4.116 -4.108 21.281 1.00 82.94 166 PRO A C 1
ATOM 1346 O O . PRO A 1 166 ? -3.222 -4.008 20.437 1.00 82.94 166 PRO A O 1
ATOM 1349 N N . ARG A 1 167 ? -3.938 -4.800 2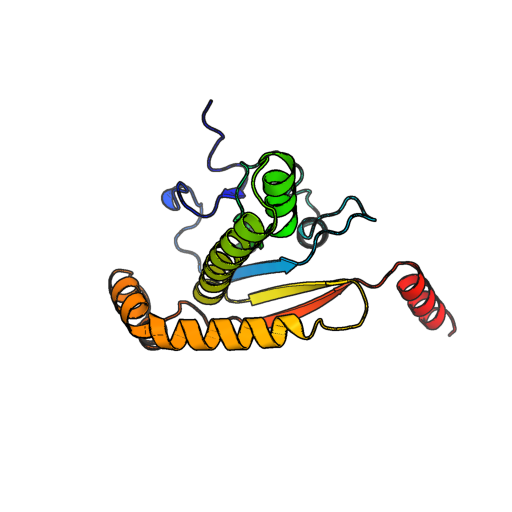2.416 1.00 80.69 167 ARG A N 1
ATOM 1350 C CA . ARG A 1 167 ? -2.645 -5.395 22.817 1.00 80.69 167 ARG A CA 1
ATOM 1351 C C . ARG A 1 167 ? -2.056 -6.338 21.762 1.00 80.69 167 ARG A C 1
ATOM 1353 O O . ARG A 1 167 ? -0.840 -6.393 21.611 1.00 80.69 167 ARG A O 1
ATOM 1360 N N . TYR A 1 168 ? -2.903 -7.046 21.008 1.00 82.19 168 TYR A N 1
ATOM 1361 C CA . TYR A 1 168 ? -2.445 -7.949 19.949 1.00 82.19 168 TYR A CA 1
ATOM 1362 C C . TYR A 1 168 ? -1.808 -7.199 18.763 1.00 82.19 168 TYR A C 1
ATOM 1364 O O . TYR A 1 168 ? -0.826 -7.684 18.206 1.00 82.19 168 TYR A O 1
ATOM 1372 N N . CYS A 1 169 ? -2.309 -6.008 18.404 1.00 81.88 169 CYS A N 1
ATOM 1373 C CA . CYS A 1 169 ? -1.731 -5.157 17.354 1.00 81.88 169 CYS A CA 1
ATOM 1374 C C . CYS A 1 169 ? -0.348 -4.647 17.774 1.00 81.88 169 CYS A C 1
ATOM 1376 O O . CYS A 1 169 ? 0.616 -4.709 17.009 1.00 81.88 169 CYS A O 1
ATOM 1378 N N . ILE A 1 170 ? -0.244 -4.202 19.030 1.00 82.44 170 ILE A N 1
ATOM 1379 C CA . ILE A 1 170 ? 1.004 -3.708 19.621 1.00 82.44 170 ILE A CA 1
ATOM 1380 C C . ILE A 1 170 ? 2.051 -4.828 19.636 1.00 82.44 170 ILE A C 1
ATOM 1382 O O . ILE A 1 170 ? 3.135 -4.657 19.085 1.00 82.44 170 ILE A O 1
ATOM 1386 N N . ALA A 1 171 ? 1.704 -6.008 20.162 1.00 80.00 171 ALA A N 1
ATOM 1387 C CA . ALA A 1 171 ? 2.610 -7.157 20.209 1.00 80.00 171 ALA A CA 1
ATOM 1388 C C . ALA A 1 171 ? 3.056 -7.624 18.809 1.00 80.00 171 ALA A C 1
ATOM 1390 O O . ALA A 1 171 ? 4.196 -8.062 18.625 1.00 80.00 171 ALA A O 1
ATOM 1391 N N . ALA A 1 172 ? 2.177 -7.521 17.807 1.00 80.38 172 ALA A N 1
ATOM 1392 C CA . ALA A 1 172 ? 2.494 -7.843 16.419 1.00 80.38 172 ALA A CA 1
ATOM 1393 C C . ALA A 1 172 ? 3.356 -6.772 15.718 1.00 80.38 172 ALA A C 1
ATOM 1395 O O . ALA A 1 172 ? 3.931 -7.060 14.663 1.00 80.38 172 ALA A O 1
ATOM 1396 N N . GLY A 1 173 ? 3.456 -5.562 16.280 1.00 80.25 173 GLY A N 1
ATOM 1397 C CA . GLY A 1 173 ? 4.144 -4.424 15.671 1.00 80.25 173 GLY A CA 1
ATOM 1398 C C . GLY A 1 173 ? 3.444 -3.894 14.415 1.00 80.25 173 GLY A C 1
ATOM 1399 O O . GLY A 1 173 ? 4.120 -3.383 13.527 1.00 80.25 173 GLY A O 1
ATOM 1400 N N . ARG A 1 174 ? 2.120 -4.082 14.290 1.00 82.12 174 ARG A N 1
ATOM 1401 C CA . ARG A 1 174 ? 1.301 -3.636 13.144 1.00 82.12 174 ARG A CA 1
ATOM 1402 C C . ARG A 1 174 ? -0.176 -3.522 13.518 1.00 82.12 174 ARG A C 1
ATOM 1404 O O . ARG A 1 174 ? -0.643 -4.238 14.400 1.00 82.12 174 ARG A O 1
ATOM 1411 N N . ILE A 1 175 ? -0.923 -2.675 12.812 1.00 82.06 175 ILE A N 1
ATOM 1412 C CA . ILE A 1 175 ? -2.357 -2.466 13.075 1.00 82.06 175 ILE A CA 1
ATOM 1413 C C . ILE A 1 175 ? -3.167 -3.672 12.591 1.00 82.06 175 ILE A C 1
ATOM 1415 O O . ILE A 1 175 ? -4.028 -4.175 13.309 1.00 82.06 175 ILE A O 1
ATOM 1419 N N . ALA A 1 176 ? -2.842 -4.181 11.405 1.00 81.12 176 ALA A N 1
ATOM 1420 C CA . ALA A 1 176 ? -3.490 -5.343 10.820 1.00 81.12 176 ALA A CA 1
ATOM 1421 C C . ALA A 1 176 ? -2.473 -6.238 10.106 1.00 81.12 176 ALA A C 1
ATOM 1423 O O . ALA A 1 176 ? -1.352 -5.836 9.803 1.00 81.12 176 ALA A O 1
ATOM 1424 N N . THR A 1 177 ? -2.866 -7.487 9.858 1.00 84.44 177 THR A N 1
ATOM 1425 C CA . THR A 1 177 ? -2.111 -8.398 8.994 1.00 84.44 177 THR A CA 1
ATOM 1426 C C . THR A 1 177 ? -2.652 -8.258 7.575 1.00 84.44 177 THR A C 1
ATOM 1428 O O . THR A 1 177 ? -3.738 -8.786 7.326 1.00 84.44 177 THR A O 1
ATOM 1431 N N . PRO A 1 178 ? -1.956 -7.562 6.657 1.00 88.69 178 PRO A N 1
ATOM 1432 C CA . PRO A 1 178 ? -2.493 -7.323 5.327 1.00 88.69 178 PRO A CA 1
ATOM 1433 C C . PRO A 1 178 ? -2.645 -8.631 4.550 1.00 88.69 178 PRO A C 1
ATOM 1435 O O . PRO A 1 178 ? -1.716 -9.439 4.481 1.00 88.69 178 PRO A O 1
ATOM 1438 N N . ARG A 1 179 ? -3.810 -8.824 3.931 1.00 90.62 179 ARG A N 1
ATOM 1439 C CA . ARG A 1 179 ? -4.039 -9.869 2.928 1.00 90.62 179 ARG A CA 1
ATOM 1440 C C . ARG A 1 179 ? -3.593 -9.349 1.566 1.00 90.62 179 ARG A C 1
ATOM 1442 O O . ARG A 1 179 ? -4.112 -8.338 1.096 1.00 90.62 179 ARG A O 1
ATOM 1449 N N . LEU A 1 180 ? -2.629 -10.033 0.957 1.00 89.25 180 LEU A N 1
ATOM 1450 C CA . LEU A 1 180 ? -2.110 -9.699 -0.368 1.00 89.25 180 LEU A CA 1
ATOM 1451 C C . LEU A 1 180 ? -3.003 -10.308 -1.448 1.00 89.25 180 LEU A C 1
ATOM 1453 O O . LEU A 1 180 ? -3.282 -11.505 -1.427 1.00 89.25 180 LEU A O 1
ATOM 1457 N N . LEU A 1 181 ? -3.436 -9.475 -2.385 1.00 88.56 181 LEU A N 1
ATOM 1458 C CA . LEU A 1 181 ? -4.264 -9.841 -3.524 1.00 88.56 181 LEU A CA 1
ATOM 1459 C C . LEU A 1 181 ? -3.552 -9.380 -4.794 1.00 88.56 181 LEU A C 1
ATOM 1461 O O . LEU A 1 181 ? -3.194 -8.210 -4.909 1.00 88.56 181 LEU A O 1
ATOM 1465 N N . PHE A 1 182 ? -3.346 -10.286 -5.746 1.00 84.00 182 PHE A N 1
ATOM 1466 C CA . PHE A 1 182 ? -2.737 -9.958 -7.033 1.00 84.00 182 PHE A CA 1
ATOM 1467 C C . PHE A 1 182 ? -3.827 -9.794 -8.081 1.00 84.00 182 PHE A C 1
ATOM 1469 O O . PHE A 1 182 ? -4.626 -10.703 -8.302 1.00 84.00 182 PHE A O 1
ATOM 1476 N N . LEU A 1 183 ? -3.851 -8.631 -8.719 1.00 81.94 183 LEU A N 1
ATOM 1477 C CA . LEU A 1 183 ? -4.752 -8.331 -9.813 1.00 81.94 183 LEU A CA 1
ATOM 1478 C C . LEU A 1 183 ? -3.945 -8.205 -11.102 1.00 81.94 183 LEU A C 1
ATOM 1480 O O . LEU A 1 183 ? -3.157 -7.276 -11.270 1.00 81.94 183 LEU A O 1
ATOM 1484 N N . PHE A 1 184 ? -4.180 -9.138 -12.014 1.00 80.25 184 PHE A N 1
ATOM 1485 C CA . PHE A 1 184 ? -3.527 -9.182 -13.313 1.00 80.25 184 PHE A CA 1
ATOM 1486 C C . PHE A 1 184 ? -4.428 -8.539 -14.361 1.00 80.25 184 PHE A C 1
ATOM 1488 O O . PHE A 1 184 ? -5.484 -9.077 -14.703 1.00 80.25 184 PHE A O 1
ATOM 1495 N N . LYS A 1 185 ? -4.024 -7.372 -14.864 1.00 74.56 185 LYS A N 1
ATOM 1496 C CA . LYS A 1 185 ? -4.678 -6.739 -16.006 1.00 74.56 185 LYS A CA 1
ATOM 1497 C C . LYS A 1 185 ? -4.185 -7.408 -17.284 1.00 74.56 185 LYS A C 1
ATOM 1499 O O . LYS A 1 185 ? -3.003 -7.351 -17.624 1.00 74.56 185 LYS A O 1
ATOM 1504 N N . LEU A 1 186 ? -5.106 -8.060 -17.984 1.00 71.00 186 LEU A N 1
ATOM 1505 C CA . LEU A 1 186 ? -4.815 -8.732 -19.241 1.00 71.00 186 LEU A CA 1
ATOM 1506 C C . LEU A 1 186 ? -4.794 -7.715 -20.394 1.00 71.00 186 LEU A C 1
ATOM 1508 O O . LEU A 1 186 ? -5.702 -6.883 -20.481 1.00 71.00 186 LEU A O 1
ATOM 1512 N N . PRO A 1 187 ? -3.809 -7.797 -21.306 1.00 67.50 187 PRO A N 1
ATOM 1513 C CA . PRO A 1 187 ? -3.822 -7.033 -22.546 1.00 67.50 187 PRO A CA 1
ATOM 1514 C C . PRO A 1 187 ? -5.126 -7.268 -23.322 1.00 67.50 187 PRO A C 1
ATOM 1516 O O . PRO A 1 187 ? -5.636 -8.395 -23.321 1.00 67.50 187 PRO A O 1
ATOM 1519 N N . PRO A 1 188 ? -5.646 -6.257 -24.039 1.00 65.94 188 PRO A N 1
ATOM 1520 C CA . PRO A 1 188 ? -6.906 -6.369 -24.775 1.00 65.94 188 PRO A CA 1
ATOM 1521 C C . PRO A 1 188 ? -6.905 -7.531 -25.781 1.00 65.94 188 PRO A C 1
ATOM 1523 O O . PRO A 1 188 ? -7.928 -8.183 -25.965 1.00 65.94 188 PRO A O 1
ATOM 1526 N N . THR A 1 189 ? -5.746 -7.869 -26.355 1.00 62.97 189 THR A N 1
ATOM 1527 C CA . THR A 1 189 ? -5.568 -9.002 -27.279 1.00 62.97 189 THR A CA 1
ATOM 1528 C C . THR A 1 189 ? -5.810 -10.371 -26.634 1.00 62.97 189 THR A C 1
ATOM 1530 O O . THR A 1 189 ? -6.303 -11.281 -27.295 1.00 62.97 189 THR A O 1
ATOM 1533 N N . ILE A 1 190 ? -5.497 -10.530 -25.346 1.00 60.88 190 ILE A N 1
ATOM 1534 C CA . ILE A 1 190 ? -5.700 -11.780 -24.596 1.00 60.88 190 ILE A CA 1
ATOM 1535 C C . ILE A 1 190 ? -7.107 -11.807 -23.988 1.00 60.88 190 ILE A C 1
ATOM 1537 O O . ILE A 1 190 ? -7.767 -12.845 -24.013 1.00 60.88 190 ILE A O 1
ATOM 1541 N N . SER A 1 191 ? -7.594 -10.662 -23.503 1.00 58.72 191 SER A N 1
ATOM 1542 C CA . SER A 1 191 ? -8.964 -10.508 -22.998 1.00 58.72 191 SER A CA 1
ATOM 1543 C C . SER A 1 191 ? -10.011 -10.813 -24.074 1.00 58.72 191 SER A C 1
ATOM 1545 O O . SER A 1 191 ? -10.965 -11.538 -23.804 1.00 58.72 191 SER A O 1
ATOM 1547 N N . ALA A 1 192 ? -9.804 -10.338 -25.309 1.00 58.84 192 ALA A N 1
ATOM 1548 C CA . ALA A 1 192 ? -10.692 -10.619 -26.437 1.00 58.84 192 ALA A CA 1
ATOM 1549 C C . ALA A 1 192 ? -10.701 -12.107 -26.828 1.00 58.84 192 ALA A C 1
ATOM 1551 O O . ALA A 1 192 ? -11.759 -12.655 -27.121 1.00 58.84 192 ALA A O 1
ATOM 1552 N N . ARG A 1 193 ? -9.543 -12.785 -26.775 1.00 57.16 193 ARG A N 1
ATOM 1553 C CA . ARG A 1 193 ? -9.445 -14.230 -27.051 1.00 57.16 193 ARG A CA 1
ATOM 1554 C C . ARG A 1 193 ? -10.166 -15.077 -26.000 1.00 57.16 193 ARG A C 1
ATOM 1556 O O . ARG A 1 193 ? -10.912 -15.973 -26.370 1.00 57.16 193 ARG A O 1
ATOM 1563 N N . LYS A 1 194 ? -10.014 -14.756 -24.710 1.00 55.78 194 LYS A N 1
ATOM 1564 C CA . LYS A 1 194 ? -10.727 -15.464 -23.630 1.00 55.78 194 LYS A CA 1
ATOM 1565 C C . LYS A 1 194 ? -12.237 -15.240 -23.654 1.00 55.78 194 LYS A C 1
ATOM 1567 O O . LYS A 1 194 ? -12.979 -16.148 -23.311 1.00 55.78 194 LYS A O 1
ATOM 1572 N N . LEU A 1 195 ? -12.699 -14.052 -24.046 1.00 57.06 195 LEU A N 1
ATOM 1573 C CA . LEU A 1 195 ? -14.131 -13.813 -24.241 1.00 57.06 195 LEU A CA 1
ATOM 1574 C C . LEU A 1 195 ? -14.660 -14.611 -25.438 1.00 57.06 195 LEU A C 1
ATOM 1576 O O . LEU A 1 195 ? -15.712 -15.224 -25.322 1.00 57.06 195 LEU A O 1
ATOM 1580 N N . ALA A 1 196 ? -13.912 -14.678 -26.544 1.00 53.28 196 ALA A N 1
ATOM 1581 C CA . ALA A 1 196 ? -14.299 -15.468 -27.712 1.00 53.28 196 ALA A CA 1
ATOM 1582 C C . ALA A 1 196 ? -14.416 -16.978 -27.417 1.00 53.28 196 ALA A C 1
ATOM 1584 O O . ALA A 1 196 ? -15.299 -17.622 -27.966 1.00 53.28 196 ALA A O 1
ATOM 1585 N N . GLU A 1 197 ? -13.598 -17.532 -26.517 1.00 52.28 197 GLU A N 1
ATOM 1586 C CA . GLU A 1 197 ? -13.716 -18.936 -26.078 1.00 52.28 197 GLU A CA 1
ATOM 1587 C C . GLU A 1 197 ? -14.986 -19.215 -25.253 1.00 52.28 197 GLU A C 1
ATOM 1589 O O . GLU A 1 197 ? -15.496 -20.329 -25.277 1.00 52.28 197 GLU A O 1
ATOM 1594 N N . VAL A 1 198 ? -15.534 -18.216 -24.550 1.00 52.94 198 VAL A N 1
ATOM 1595 C CA . VAL A 1 198 ? -16.762 -18.363 -23.741 1.00 52.94 198 VAL A CA 1
ATOM 1596 C C . VAL A 1 198 ? -18.034 -18.283 -24.598 1.00 52.94 198 VAL A C 1
ATOM 1598 O O . VAL A 1 198 ? -19.071 -18.796 -24.194 1.00 52.94 198 VAL A O 1
ATOM 1601 N N . PHE A 1 199 ? -17.960 -17.690 -25.793 1.00 45.88 199 PHE A N 1
ATOM 1602 C CA . PHE A 1 199 ? -19.088 -17.580 -26.730 1.00 45.88 199 PHE A CA 1
ATOM 1603 C C . PHE A 1 199 ? -19.169 -18.725 -27.757 1.00 45.88 199 PHE A C 1
ATOM 1605 O O . PHE A 1 199 ? -19.993 -18.662 -28.667 1.00 45.88 199 PHE A O 1
ATOM 1612 N N . ILE A 1 200 ? -18.344 -19.770 -27.622 1.00 45.81 200 ILE A N 1
ATOM 1613 C CA . ILE A 1 200 ? -18.448 -21.002 -28.419 1.00 45.81 200 ILE A CA 1
ATOM 1614 C C . ILE A 1 200 ? -19.064 -22.099 -27.537 1.00 45.81 200 ILE A C 1
ATOM 1616 O O . ILE A 1 200 ? -18.375 -23.035 -27.153 1.00 45.81 200 ILE A O 1
ATOM 1620 N N . PHE A 1 201 ? -20.342 -21.955 -27.179 1.00 39.88 201 PHE A N 1
ATOM 1621 C CA . PHE A 1 201 ? -21.239 -23.033 -26.735 1.00 39.88 201 PHE A CA 1
ATOM 1622 C C . PHE A 1 201 ? -22.687 -22.650 -27.037 1.00 39.88 201 PHE A C 1
ATOM 1624 O O . PHE A 1 201 ? -23.052 -21.483 -26.766 1.00 39.88 201 PHE A O 1
#

Foldseek 3Di:
DDDPQDDQQKHADDDDHDPVPDPPVPDDAAEEEEAEDQDPPPNDGVQVVVCVVVVHSPPPDDDDPHQWMWGADPVRRYIYIYGNLVVVLVCCVVVDPDPNVVSVVVSVVVVLVVVLVCQQAHQEYEYEYEADDDDCVVVVSVVVSVVVCVVCQVVLLVVCVVPPADPVSSNSSGRHRYDYHYHYDYDPVVVVVVVVVVPPD

Sequence (201 aa):
MATPAYCGGRFPVPPAFDFVLLPLKTKKVAVVSIIGSWDSLTCGSTSQLIENFLQKSVFSLPCGKSVIQGFYDCERQLIFLQFRDTEYLLDELLSNAKNSEDILTEWDMERLKYLYYLFLVSHFILIVSYGTNLDPRYVALFKLLNRIRTKLRHSVETLLRTLPLPRYCIAAGRIATPRLLFLFKLPPTISARKLAEVFIF

Secondary structure (DSSP, 8-state):
-PPPS-BTTEEE-SSS--GGG-S-TTS--EEEEEEE---TTTT--THHHHHHHHTS--SSS---S-SEEEEEETTTTEEEEEE-HHHHHHHHHHH--S-HHHHHHHHHHHHHHHHHHHHHH-SEEEEEEESS---THHHHHHHHHHHHHHHHHHHHHHHHTTS---HHHHHHTSS--PEEEEEEE--HHHHHHHHHHHT--

Radius of gyra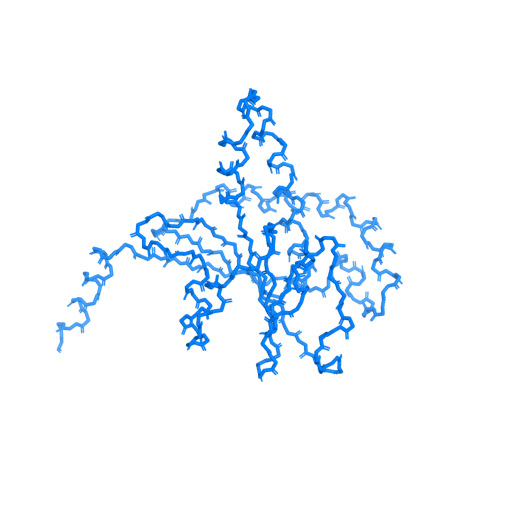tion: 18.72 Å; Cα contacts (8 Å, |Δi|>4): 242; chains: 1; bounding box: 44×52×51 Å

Solvent-accessible surface area (backbone atoms only — not comparable to full-atom values): 11779 Å² total; per-residue (Å²): 131,87,74,74,62,66,58,95,45,29,30,52,54,72,96,80,56,67,73,83,76,52,81,70,82,88,59,84,67,48,32,37,32,39,41,47,70,74,43,86,88,69,83,41,49,75,52,52,59,55,20,62,74,66,75,39,85,80,70,82,60,95,65,78,98,51,57,38,42,31,36,44,42,78,91,77,35,35,35,39,36,40,44,46,63,60,66,52,52,52,53,50,62,73,70,45,95,62,64,68,66,62,53,50,55,53,46,54,53,51,52,50,53,53,52,50,51,50,56,30,64,13,43,30,35,38,39,42,41,74,42,92,66,80,65,67,63,57,58,56,48,53,53,50,49,52,54,50,48,66,72,44,30,67,65,44,24,61,57,41,68,78,44,101,63,59,68,69,28,36,76,68,44,29,73,34,80,51,46,81,42,82,43,64,46,62,52,70,76,56,50,52,51,58,52,55,63,69,69,72,119